Protein AF-A0A9D5VK67-F1 (afdb_monomer_lite)

Foldseek 3Di:
DVVVVVVVVVVVVVVVPDDPPPCPDPPPCPPPDPPDPVQQQDQLLPPDPDFLVSLVLLLVLLCLAPLSVVLLVLQQVCCCPQVVDGSSVQEEEDQAWAKDKDKDWDFPDPPDDDDDPDDRPTDIHIDIHTYFHRRGGSNRRSLSVQLRSQLSRFQDDDDLLDPCLALLSQLCSQQQNRSHNLRSVQSSLSSCVSRPCVPDPDDPLSVVADPPDDPRSVVSSLLLQEFAPCLVVLQVLVVVSVDHVVSPVSHDNHDRPDADPVPRGRSSVVSSVVSLVVLQVVQVVVVVVCVVVVNPDDDPVVSNVVSVPSVVPD

Secondary structure (DSSP, 8-state):
-HHHHHHHHHHHHTTSSS------------------GGGTTSBGGGSSSSHHHHHHHHHHHHHTSHHHHHHHHHHHHHHHHHHSS-HHHHEEEESS-EEEEEEEEE-----S-----S----EEEEEEEEEEETTSBHHHHHHHHHHHHHHHHHPPPP-TTSTT--HHHHHHHHHTSTTSHHHHHHHHHHHHHHHTTTTS---TTTTT--SSSSHHHHHHHHHHTB-GGGHHHHHHHHHHTT--GGGSTT-BSSPPS-B-TTTSSBHHHHHHHHHHHHHHHHHHHHHHHHHHTTT-S---HHHHHHHHHHHTT-

Structure (mmCIF, N/CA/C/O backbone):
data_AF-A0A9D5VK67-F1
#
_entry.id   AF-A0A9D5VK67-F1
#
loop_
_atom_site.group_PDB
_atom_site.id
_atom_site.type_symbol
_atom_site.label_atom_id
_atom_site.label_alt_id
_atom_site.label_comp_id
_atom_site.label_asym_id
_atom_site.label_entity_id
_atom_site.label_seq_id
_atom_site.pdbx_PDB_ins_code
_atom_site.Cartn_x
_atom_site.Cartn_y
_atom_site.Cartn_z
_atom_site.occupancy
_atom_site.B_iso_or_equiv
_atom_site.auth_seq_id
_atom_site.auth_comp_id
_atom_site.auth_asym_id
_atom_site.auth_atom_id
_atom_site.pdbx_PDB_model_num
ATOM 1 N N . MET A 1 1 ? 18.835 39.750 60.062 1.00 55.16 1 MET A N 1
ATOM 2 C CA . MET A 1 1 ? 19.176 39.864 58.621 1.00 55.16 1 MET A CA 1
ATOM 3 C C . MET A 1 1 ? 19.362 38.525 57.903 1.00 55.16 1 MET A C 1
ATOM 5 O O . MET A 1 1 ? 18.951 38.437 56.757 1.00 55.16 1 MET A O 1
ATOM 9 N N . LYS A 1 2 ? 19.920 37.475 58.529 1.00 50.56 2 LYS A N 1
ATOM 10 C CA . LYS A 1 2 ? 20.171 36.181 57.852 1.00 50.56 2 LYS A CA 1
ATOM 11 C C . LYS A 1 2 ? 18.920 35.337 57.537 1.00 50.56 2 LYS A C 1
ATOM 13 O O . LYS A 1 2 ? 18.961 34.531 56.620 1.00 50.56 2 LYS A O 1
ATOM 18 N N . THR A 1 3 ? 17.804 35.544 58.233 1.00 52.78 3 THR A N 1
ATOM 19 C CA . THR A 1 3 ? 16.552 34.788 58.025 1.00 52.78 3 THR A CA 1
ATOM 20 C C . THR A 1 3 ? 15.708 35.288 56.849 1.00 52.78 3 THR A C 1
ATOM 22 O O . THR A 1 3 ? 15.089 34.483 56.164 1.00 52.78 3 THR A O 1
ATOM 25 N N . TYR A 1 4 ? 15.740 36.588 56.540 1.00 52.78 4 TYR A N 1
ATOM 26 C CA . TYR A 1 4 ? 14.988 37.153 55.409 1.00 52.78 4 TYR A CA 1
ATOM 27 C C . TYR A 1 4 ? 15.608 36.815 54.044 1.00 52.78 4 TYR A C 1
ATOM 29 O O . TYR A 1 4 ? 14.887 36.673 53.061 1.00 52.78 4 TYR A O 1
ATOM 37 N N . LEU A 1 5 ? 16.929 36.611 53.988 1.00 54.97 5 LEU A N 1
ATOM 38 C CA . LEU A 1 5 ? 17.626 36.247 52.751 1.00 54.97 5 LEU A CA 1
ATOM 39 C C . LEU A 1 5 ? 17.331 34.798 52.318 1.00 54.97 5 LEU A C 1
ATOM 41 O O . LEU A 1 5 ? 17.277 34.510 51.128 1.00 54.97 5 LEU A O 1
ATOM 45 N N . LEU A 1 6 ? 17.091 33.898 53.279 1.00 55.22 6 LEU A N 1
ATOM 46 C CA . LEU A 1 6 ? 16.772 32.495 53.001 1.00 55.22 6 LEU A CA 1
ATOM 47 C C . LEU A 1 6 ? 15.341 32.333 52.460 1.00 55.22 6 LEU A C 1
ATOM 49 O O . LEU A 1 6 ? 15.110 31.532 51.562 1.00 55.22 6 LEU A O 1
ATOM 53 N N . ILE A 1 7 ? 14.393 33.138 52.952 1.00 59.38 7 ILE A N 1
ATOM 54 C CA . ILE A 1 7 ? 12.993 33.107 52.498 1.00 59.38 7 ILE A CA 1
ATOM 55 C C . ILE A 1 7 ? 12.866 33.657 51.065 1.00 59.38 7 ILE A C 1
ATOM 57 O O . ILE A 1 7 ? 12.134 33.084 50.264 1.00 59.38 7 ILE A O 1
ATOM 61 N N . LEU A 1 8 ? 13.635 34.693 50.703 1.00 54.59 8 LEU A N 1
ATOM 62 C CA . LEU A 1 8 ? 13.674 35.241 49.336 1.00 54.59 8 LEU A CA 1
ATOM 63 C C . LEU A 1 8 ? 14.348 34.308 48.313 1.00 54.59 8 LEU A C 1
ATOM 65 O O . LEU A 1 8 ? 13.978 34.303 47.140 1.00 54.59 8 LEU A O 1
ATOM 69 N N . LEU A 1 9 ? 15.312 33.488 48.742 1.00 54.72 9 LEU A N 1
ATOM 70 C CA . LEU A 1 9 ? 15.946 32.482 47.881 1.00 54.72 9 LEU A CA 1
ATOM 71 C C . LEU A 1 9 ? 15.033 31.274 47.623 1.00 54.72 9 LEU A C 1
ATOM 73 O O . LEU A 1 9 ? 15.032 30.740 46.516 1.00 54.72 9 LEU A O 1
ATOM 77 N N . ILE A 1 10 ? 14.210 30.883 48.601 1.00 56.28 10 ILE A N 1
ATOM 78 C CA . ILE A 1 10 ? 13.261 29.770 48.449 1.00 56.28 10 ILE A CA 1
ATOM 79 C C . ILE A 1 10 ? 12.070 30.171 47.563 1.00 56.28 10 ILE A C 1
ATOM 81 O O . ILE A 1 10 ? 11.625 29.360 46.754 1.00 56.28 10 ILE A O 1
ATOM 85 N N . THR A 1 11 ? 11.590 31.419 47.625 1.00 51.84 11 THR A N 1
ATOM 86 C CA . THR A 1 11 ? 10.501 31.881 46.742 1.00 51.84 11 THR A CA 1
ATOM 87 C C . THR A 1 11 ? 10.949 32.108 45.296 1.00 51.84 11 THR A C 1
ATOM 89 O O . THR A 1 11 ? 10.163 31.875 44.381 1.00 51.84 11 THR A O 1
ATOM 92 N N . SER A 1 12 ? 12.212 32.485 45.063 1.00 50.53 12 SER A N 1
ATOM 93 C CA . SER A 1 12 ? 12.765 32.640 43.707 1.00 50.53 12 SER A CA 1
ATOM 94 C C . SER A 1 12 ? 13.042 31.291 43.021 1.00 50.53 12 SER A C 1
ATOM 96 O O . SER A 1 12 ? 12.811 31.141 41.822 1.00 50.53 12 SER A O 1
ATOM 98 N N . LEU A 1 13 ? 13.446 30.263 43.780 1.00 45.28 13 LEU A N 1
ATOM 99 C CA . LEU A 1 13 ? 13.690 28.922 43.231 1.00 45.28 13 LEU A CA 1
ATOM 100 C C . LEU A 1 13 ? 12.389 28.150 42.931 1.00 45.28 13 LEU A C 1
ATOM 102 O O . LEU A 1 13 ? 12.369 27.309 42.035 1.00 45.28 13 LEU A O 1
ATOM 106 N N . LEU A 1 14 ? 11.285 28.467 43.620 1.00 42.44 14 LEU A N 1
ATOM 107 C CA . LEU A 1 14 ? 9.980 27.827 43.396 1.00 42.44 14 LEU A CA 1
ATOM 108 C C . LEU A 1 14 ? 9.240 28.341 42.143 1.00 42.44 14 LEU A C 1
ATOM 110 O O . LEU A 1 14 ? 8.320 27.680 41.671 1.00 42.44 14 LEU A O 1
ATOM 114 N N . MET A 1 15 ? 9.652 29.481 41.575 1.00 48.50 15 MET A N 1
ATOM 115 C CA . MET A 1 15 ? 9.098 30.030 40.323 1.00 48.50 15 MET A CA 1
ATOM 116 C C . MET A 1 15 ? 9.825 29.544 39.057 1.00 48.50 15 MET A C 1
ATOM 118 O O . MET A 1 15 ? 9.386 29.837 37.949 1.00 48.50 15 MET A O 1
ATOM 122 N N . LEU A 1 16 ? 10.922 28.792 39.199 1.00 47.72 16 LEU A N 1
ATOM 123 C CA . LEU A 1 16 ? 11.693 28.238 38.075 1.00 47.72 16 LEU A CA 1
ATOM 124 C C . LEU A 1 16 ? 11.440 26.743 37.832 1.00 47.72 16 LEU A C 1
ATOM 126 O O . LEU A 1 16 ? 11.990 26.172 36.893 1.00 47.72 16 LEU A O 1
ATOM 130 N N . VAL A 1 17 ? 10.603 26.101 38.654 1.00 50.34 17 VAL A N 1
ATOM 131 C CA . VAL A 1 17 ? 10.327 24.659 38.574 1.00 50.34 17 VAL A CA 1
ATOM 132 C C . VAL A 1 17 ? 8.828 24.399 38.702 1.00 50.34 17 VAL A C 1
ATOM 134 O O . VAL A 1 17 ? 8.380 23.777 39.653 1.00 50.34 17 VAL A O 1
ATOM 137 N N . LEU A 1 18 ? 8.044 24.890 37.743 1.00 44.44 18 LEU A N 1
ATOM 138 C CA . LEU A 1 18 ? 6.687 24.427 37.416 1.00 44.44 18 LEU A CA 1
ATOM 139 C C . LEU A 1 18 ? 6.429 24.783 35.937 1.00 44.44 18 LEU A C 1
ATOM 141 O O . LEU A 1 18 ? 6.990 25.744 35.420 1.00 44.44 18 LEU A O 1
ATOM 145 N N . PRO A 1 19 ? 5.710 23.931 35.202 1.00 44.12 19 PRO A N 1
ATOM 146 C CA . PRO A 1 19 ? 6.297 23.101 34.165 1.00 44.12 19 PRO A CA 1
ATOM 147 C C . PRO A 1 19 ? 6.170 23.752 32.791 1.00 44.12 19 PRO A C 1
ATOM 149 O O . PRO A 1 19 ? 5.292 24.580 32.552 1.00 44.12 19 PRO A O 1
ATOM 152 N N . ALA A 1 20 ? 6.948 23.235 31.839 1.00 44.00 20 ALA A N 1
ATOM 153 C CA . ALA A 1 20 ? 6.479 23.078 30.472 1.00 44.00 20 ALA A CA 1
ATOM 154 C C . ALA A 1 20 ? 5.180 22.252 30.503 1.00 44.00 20 ALA A C 1
ATOM 156 O O . ALA A 1 20 ? 5.173 21.040 30.292 1.00 44.00 20 ALA A O 1
ATOM 157 N N . LEU A 1 21 ? 4.069 22.915 30.824 1.00 45.16 21 LEU A N 1
ATOM 158 C CA . LEU A 1 21 ? 2.734 22.492 30.460 1.00 45.16 21 LEU A CA 1
ATOM 159 C C . LEU A 1 21 ? 2.712 22.594 28.942 1.00 45.16 21 LEU A C 1
ATOM 161 O O . LEU A 1 21 ? 2.334 23.607 28.346 1.00 45.16 21 LEU A O 1
ATOM 165 N N . GLY A 1 22 ? 3.212 21.521 28.323 1.00 40.94 22 GLY A N 1
ATOM 166 C CA . GLY A 1 22 ? 2.878 21.192 26.959 1.00 40.94 22 GLY A CA 1
ATOM 167 C C . GLY A 1 22 ? 1.392 21.448 26.821 1.00 40.94 22 GLY A C 1
ATOM 168 O O . GLY A 1 22 ? 0.594 21.001 27.647 1.00 40.94 22 GLY A O 1
ATOM 169 N N . HIS A 1 23 ? 1.044 22.252 25.827 1.00 41.59 23 HIS A N 1
ATOM 170 C CA . HIS A 1 23 ? -0.328 22.432 25.408 1.00 41.59 23 HIS A CA 1
ATOM 171 C C . HIS A 1 23 ? -0.781 21.089 24.825 1.00 41.59 23 HIS A C 1
ATOM 173 O O . HIS A 1 23 ? -0.877 20.911 23.616 1.00 41.59 23 HIS A O 1
ATOM 179 N N . ALA A 1 24 ? -0.999 20.104 25.697 1.00 38.62 24 ALA A N 1
ATOM 180 C CA . ALA A 1 24 ? -1.919 19.028 25.441 1.00 38.62 24 ALA A CA 1
ATOM 181 C C . ALA A 1 24 ? -3.264 19.735 25.356 1.00 38.62 24 ALA A C 1
ATOM 183 O O . ALA A 1 24 ? -3.870 20.084 26.370 1.00 38.62 24 ALA A O 1
ATOM 184 N N . TRP A 1 25 ? -3.656 20.069 24.127 1.00 38.03 25 TRP A N 1
ATOM 185 C CA . TRP A 1 25 ? -5.006 20.510 23.856 1.00 38.03 25 TRP A CA 1
ATOM 186 C C . TRP A 1 25 ? -5.963 19.555 24.568 1.00 38.03 25 TRP A C 1
ATOM 188 O O . TRP A 1 25 ? -5.770 18.335 24.484 1.00 38.03 25 TRP A O 1
ATOM 198 N N . PRO A 1 26 ? -7.000 20.069 25.247 1.00 34.00 26 PRO A N 1
ATOM 199 C CA . PRO A 1 26 ? -8.138 19.231 25.523 1.00 34.00 26 PRO A CA 1
ATOM 200 C C . PRO A 1 26 ? -8.660 18.845 24.142 1.00 34.00 26 PRO A C 1
ATOM 202 O O . PRO A 1 26 ? -9.247 19.662 23.434 1.00 34.00 26 PRO A O 1
ATOM 205 N N . ILE A 1 27 ? -8.389 17.608 23.717 1.00 46.16 27 ILE A N 1
ATOM 206 C CA . ILE A 1 27 ? -9.222 16.971 22.710 1.00 46.16 27 ILE A CA 1
ATOM 207 C C . ILE A 1 27 ? -10.609 17.110 23.313 1.00 46.16 27 ILE A C 1
ATOM 209 O O . ILE A 1 27 ? -10.892 16.508 24.351 1.00 46.16 27 ILE A O 1
ATOM 213 N N . ALA A 1 28 ? -11.420 17.997 22.738 1.00 35.12 28 ALA A N 1
ATOM 214 C CA . ALA A 1 28 ? -12.833 18.051 23.019 1.00 35.12 28 ALA A CA 1
ATOM 215 C C . ALA A 1 28 ? -13.346 16.658 22.664 1.00 35.12 28 ALA A C 1
ATOM 217 O O . ALA A 1 28 ? -13.583 16.328 21.503 1.00 35.12 28 ALA A O 1
ATOM 218 N N . SER A 1 29 ? -13.380 15.811 23.688 1.00 39.72 29 SER A N 1
ATOM 219 C CA . SER A 1 29 ? -13.925 14.475 23.674 1.00 39.72 29 SER A CA 1
ATOM 220 C C . SER A 1 29 ? -15.428 14.676 23.590 1.00 39.72 29 SER A C 1
ATOM 222 O O . SER A 1 29 ? -16.157 14.524 24.567 1.00 39.72 29 SER A O 1
ATOM 224 N N . ALA A 1 30 ? -15.903 15.085 22.408 1.00 38.69 30 ALA A N 1
ATOM 225 C CA . ALA A 1 30 ? -17.187 14.612 21.946 1.00 38.69 30 ALA A CA 1
ATOM 226 C C . ALA A 1 30 ? -17.053 13.101 22.069 1.00 38.69 30 ALA A C 1
ATOM 228 O O . ALA A 1 30 ? -16.286 12.482 21.333 1.00 38.69 30 ALA A O 1
ATOM 229 N N . THR A 1 31 ? -17.632 12.575 23.145 1.00 41.94 31 THR A N 1
ATOM 230 C CA . THR A 1 31 ? -17.542 11.178 23.522 1.00 41.94 31 THR A CA 1
ATOM 231 C C . THR A 1 31 ? -18.080 10.411 22.331 1.00 41.94 31 THR A C 1
ATOM 233 O O . THR A 1 31 ? -19.292 10.340 22.137 1.00 41.94 31 THR A O 1
ATOM 236 N N . ILE A 1 32 ? -17.178 9.916 21.480 1.00 48.34 32 ILE A N 1
ATOM 237 C CA . ILE A 1 32 ? -17.509 8.895 20.505 1.00 48.34 32 ILE A CA 1
ATOM 238 C C . ILE A 1 32 ? -17.974 7.758 21.395 1.00 48.34 32 ILE A C 1
ATOM 240 O O . ILE A 1 32 ? -17.181 7.172 22.136 1.00 48.34 32 ILE A O 1
ATOM 244 N N . GLN A 1 33 ? -19.300 7.604 21.459 1.00 47.56 33 GLN A N 1
ATOM 245 C CA . GLN A 1 33 ? -19.969 6.591 22.256 1.00 47.56 33 GLN A CA 1
ATOM 246 C C . GLN A 1 33 ? -19.200 5.292 22.076 1.00 47.56 33 GLN A C 1
ATOM 248 O O . GLN A 1 33 ? -18.798 4.986 20.953 1.00 47.56 33 GLN A O 1
ATOM 253 N N . HIS A 1 34 ? -18.963 4.569 23.174 1.00 53.56 34 HIS A N 1
ATOM 254 C CA . HIS A 1 34 ? -18.357 3.244 23.135 1.00 53.56 34 HIS A CA 1
ATOM 255 C C . HIS A 1 34 ? -18.960 2.461 21.964 1.00 53.56 34 HIS A C 1
ATOM 257 O O . HIS A 1 34 ? -20.120 2.056 22.023 1.00 53.56 34 HIS A O 1
ATOM 263 N N . LEU A 1 35 ? -18.189 2.309 20.882 1.00 58.34 35 LEU A N 1
ATOM 264 C CA . LEU A 1 35 ? -18.564 1.464 19.761 1.00 58.34 35 LEU A CA 1
ATOM 265 C C . LEU A 1 35 ? -18.660 0.051 20.325 1.00 58.34 35 LEU A C 1
ATOM 267 O O . LEU A 1 35 ? -17.636 -0.587 20.599 1.00 58.34 35 LEU A O 1
ATOM 271 N N . ASP A 1 36 ? -19.888 -0.406 20.554 1.00 61.66 36 ASP A N 1
ATOM 272 C CA . ASP A 1 36 ? -20.144 -1.809 20.819 1.00 61.66 36 ASP A CA 1
ATOM 273 C C . ASP A 1 36 ? -19.771 -2.601 19.559 1.00 61.66 36 ASP A C 1
ATOM 275 O O . ASP A 1 36 ? -19.959 -2.152 18.426 1.00 61.66 36 ASP A O 1
ATOM 279 N N . SER A 1 37 ? -19.248 -3.800 19.780 1.00 62.41 37 SER A N 1
ATOM 280 C CA . SER A 1 37 ? -18.938 -4.820 18.779 1.00 62.41 37 SER A CA 1
ATOM 281 C C . SER A 1 37 ? -20.004 -4.975 17.685 1.00 62.41 37 SER A C 1
ATOM 283 O O . SER A 1 37 ? -19.675 -5.216 16.525 1.00 62.41 37 SER A O 1
ATOM 285 N N . LYS A 1 38 ? -21.279 -4.766 18.034 1.00 61.50 38 LYS A N 1
ATOM 286 C CA . LYS A 1 38 ? -22.434 -4.854 17.130 1.00 61.50 38 LYS A CA 1
ATOM 287 C C . LYS A 1 38 ? -22.444 -3.812 16.008 1.00 61.50 38 LYS A C 1
ATOM 289 O O . LYS A 1 38 ? -23.104 -4.033 14.999 1.00 61.50 38 LYS A O 1
ATOM 294 N N . ASN A 1 39 ? -21.704 -2.713 16.145 1.00 81.50 39 ASN A N 1
ATOM 295 C CA . ASN A 1 39 ? -21.718 -1.619 15.171 1.00 81.50 39 ASN A CA 1
ATOM 296 C C . ASN A 1 39 ? -20.659 -1.771 14.071 1.00 81.50 39 ASN A C 1
ATOM 298 O O . ASN A 1 39 ? -20.701 -1.039 13.087 1.00 81.50 39 ASN A O 1
ATOM 302 N N . PHE A 1 40 ? -19.728 -2.727 14.186 1.00 89.62 40 PHE A N 1
ATOM 303 C CA . PHE A 1 40 ? -18.616 -2.841 13.237 1.00 89.62 40 PHE A CA 1
ATOM 304 C C . PHE A 1 40 ? -19.028 -3.199 11.801 1.00 89.62 40 PHE A C 1
ATOM 306 O O . PHE A 1 40 ? -18.268 -2.919 10.877 1.00 89.62 40 PHE A O 1
ATOM 313 N N . GLY A 1 41 ? -20.226 -3.761 11.608 1.00 90.81 41 GLY A N 1
ATOM 314 C CA . GLY A 1 41 ? -20.789 -4.050 10.286 1.00 90.81 41 GLY A CA 1
ATOM 315 C C . GLY A 1 41 ? -21.400 -2.839 9.569 1.00 90.81 41 GLY A C 1
ATOM 316 O O . GLY A 1 41 ? -21.680 -2.925 8.376 1.00 90.81 41 GLY A O 1
ATOM 317 N N . GLN A 1 42 ? -21.613 -1.711 10.257 1.00 93.81 42 GLN A N 1
ATOM 318 C CA . GLN A 1 42 ? -22.143 -0.494 9.636 1.00 93.81 42 GLN A CA 1
ATOM 319 C C . GLN A 1 42 ? -21.101 0.144 8.709 1.00 93.81 42 GLN A C 1
ATOM 321 O O . GLN A 1 42 ? -19.902 0.059 8.966 1.00 93.81 42 GLN A O 1
ATOM 326 N N . ARG A 1 43 ? -21.556 0.831 7.654 1.00 95.62 43 ARG A N 1
ATOM 327 C CA . ARG A 1 43 ? -20.695 1.637 6.776 1.00 95.62 43 ARG A CA 1
ATOM 328 C C . ARG A 1 43 ? -20.055 2.788 7.542 1.00 95.62 43 ARG A C 1
ATOM 330 O O . ARG A 1 43 ? -20.768 3.613 8.117 1.00 95.62 43 ARG A O 1
ATOM 337 N N . TRP A 1 44 ? -18.726 2.871 7.523 1.00 95.56 44 TRP A N 1
ATOM 338 C CA . TRP A 1 44 ? -17.993 3.848 8.339 1.00 95.56 44 TRP A CA 1
ATOM 339 C C . TRP A 1 44 ? -18.281 5.297 7.932 1.00 95.56 44 TRP A C 1
ATOM 341 O O . TRP A 1 44 ? -18.375 6.172 8.787 1.00 95.56 44 TRP A O 1
ATOM 351 N N . SER A 1 45 ? -18.480 5.539 6.634 1.00 95.75 45 SER A N 1
ATOM 352 C CA . SER A 1 45 ? -18.733 6.868 6.066 1.00 95.75 45 SER A CA 1
ATOM 353 C C . SER A 1 45 ? -20.113 7.437 6.420 1.00 95.75 45 SER A C 1
ATOM 355 O O . SER A 1 45 ? -20.380 8.608 6.158 1.00 95.75 45 SER A O 1
ATOM 357 N N . GLN A 1 46 ? -20.991 6.620 7.010 1.00 94.81 46 GLN A N 1
ATOM 358 C CA . GLN A 1 46 ? -22.381 6.966 7.316 1.00 94.81 46 GLN A CA 1
ATOM 359 C C . GLN A 1 46 ? -22.680 6.966 8.823 1.00 94.81 46 GLN A C 1
ATOM 361 O O . GLN A 1 46 ? -23.841 7.089 9.210 1.00 94.81 46 GLN A O 1
ATOM 366 N N . VAL A 1 47 ? -21.670 6.801 9.686 1.00 92.75 47 VAL A N 1
ATOM 367 C CA . VAL A 1 47 ? -21.874 6.803 11.147 1.00 92.75 47 VAL A CA 1
ATOM 368 C C . VAL A 1 47 ? -22.213 8.209 11.637 1.00 92.75 47 VAL A C 1
ATOM 370 O O . VAL A 1 47 ? -23.178 8.404 12.374 1.00 92.75 47 VAL A O 1
ATOM 373 N N . PHE A 1 48 ? -21.443 9.194 11.188 1.00 93.81 48 PHE A N 1
ATOM 374 C CA . PHE A 1 48 ? -21.671 10.612 11.423 1.00 93.81 48 PHE A CA 1
ATOM 375 C C . PHE A 1 48 ? -21.922 11.333 10.098 1.00 93.81 48 PHE A C 1
ATOM 377 O O . PHE A 1 48 ? -21.460 10.906 9.041 1.00 93.81 48 PHE A O 1
ATOM 384 N N . SER A 1 49 ? -22.604 12.477 10.156 1.00 90.81 49 SER A N 1
ATOM 385 C CA . SER A 1 49 ? -22.800 13.356 8.993 1.00 90.81 49 SER A CA 1
ATOM 386 C C . SER A 1 49 ? -21.524 14.082 8.550 1.00 90.81 49 SER A C 1
ATOM 388 O O . SER A 1 49 ? -21.494 14.654 7.465 1.00 90.81 49 SER A O 1
ATOM 390 N N . ASN A 1 50 ? -20.484 14.080 9.389 1.00 92.69 50 ASN A N 1
ATOM 391 C CA . ASN A 1 50 ? -19.207 14.739 9.145 1.00 92.69 50 ASN A CA 1
ATOM 392 C C . ASN A 1 50 ? -18.111 13.706 8.838 1.00 92.69 50 ASN A C 1
ATOM 394 O O . ASN A 1 50 ? -17.842 12.831 9.664 1.00 92.69 50 ASN A O 1
ATOM 398 N N . GLU A 1 51 ? -17.441 13.856 7.695 1.00 93.50 51 GLU A N 1
ATOM 399 C CA . GLU A 1 51 ? -16.330 12.998 7.272 1.00 93.50 51 GLU A CA 1
ATOM 400 C C . GLU A 1 51 ? -15.183 12.993 8.293 1.00 93.50 51 GLU A C 1
ATOM 402 O O . GLU A 1 51 ? -14.720 11.918 8.670 1.00 93.50 51 GLU A O 1
ATOM 407 N N . ASP A 1 52 ? -14.804 14.148 8.848 1.00 94.06 52 ASP A N 1
ATOM 408 C CA . ASP A 1 52 ? -13.726 14.229 9.845 1.00 94.06 52 ASP A CA 1
ATOM 409 C C . ASP A 1 52 ? -14.043 13.412 11.103 1.00 94.06 52 ASP A C 1
ATOM 411 O O . ASP A 1 52 ? -13.157 12.828 11.732 1.00 94.06 52 ASP A O 1
ATOM 415 N N . ALA A 1 53 ? -15.320 13.364 11.496 1.00 93.94 53 ALA A N 1
ATOM 416 C CA . ALA A 1 53 ? -15.759 12.565 12.635 1.00 93.94 53 ALA A CA 1
ATOM 417 C C . ALA A 1 53 ? -15.686 11.063 12.319 1.00 93.94 53 ALA A C 1
ATOM 419 O O . ALA A 1 53 ? -15.253 10.283 13.168 1.00 93.94 53 ALA A O 1
ATOM 420 N N . ASN A 1 54 ? -16.033 10.669 11.092 1.00 95.31 54 ASN A N 1
ATOM 421 C CA . ASN A 1 54 ? -15.900 9.291 10.614 1.00 95.31 54 ASN A CA 1
ATOM 422 C C . ASN A 1 54 ? -14.424 8.866 10.491 1.00 95.31 54 ASN A C 1
ATOM 424 O O . ASN A 1 54 ? -14.070 7.755 10.876 1.00 95.31 54 ASN A O 1
ATOM 428 N N . ILE A 1 55 ? -13.525 9.748 10.047 1.00 96.19 55 ILE A N 1
ATOM 429 C CA . ILE A 1 55 ? -12.077 9.475 10.021 1.00 96.19 55 ILE A CA 1
ATOM 430 C C . ILE A 1 55 ? -11.543 9.298 11.446 1.00 96.19 55 ILE A C 1
ATOM 432 O O . ILE A 1 55 ? -10.844 8.325 11.740 1.00 96.19 55 ILE A O 1
ATOM 436 N N . LYS A 1 56 ? -11.920 10.192 12.370 1.00 95.56 56 LYS A N 1
ATOM 437 C CA . LYS A 1 56 ? -11.546 10.077 13.789 1.00 95.56 56 LYS A CA 1
ATOM 438 C C . LYS A 1 56 ? -12.050 8.778 14.407 1.00 95.56 56 LYS A C 1
ATOM 440 O O . LYS A 1 56 ? -11.324 8.180 15.197 1.00 95.56 56 LYS A O 1
ATOM 445 N N . LEU A 1 57 ? -13.239 8.314 14.023 1.00 94.88 57 LEU A N 1
ATOM 446 C CA . LEU A 1 57 ? -13.770 7.016 14.433 1.00 94.88 57 LEU A CA 1
ATOM 447 C C . LEU A 1 57 ? -12.837 5.864 14.040 1.00 94.88 57 LEU A C 1
ATOM 449 O O . LEU A 1 57 ? -12.510 5.026 14.885 1.00 94.88 57 LEU A O 1
ATOM 453 N N . LEU A 1 58 ? -12.382 5.834 12.782 1.00 96.75 58 LEU A N 1
ATOM 454 C CA . LEU A 1 58 ? -11.455 4.810 12.295 1.00 96.75 58 LEU A CA 1
ATOM 455 C C . LEU A 1 58 ? -10.114 4.878 13.030 1.00 96.75 58 LEU A C 1
ATOM 457 O O . LEU A 1 58 ? -9.633 3.864 13.533 1.00 96.75 58 LEU A O 1
ATOM 461 N N . MET A 1 59 ? -9.536 6.075 13.168 1.00 97.38 59 MET A N 1
ATOM 462 C CA . MET A 1 59 ? -8.262 6.269 13.870 1.00 97.38 59 MET A CA 1
ATOM 463 C C . MET A 1 59 ? -8.349 5.861 15.345 1.00 97.38 59 MET A C 1
ATOM 465 O O . MET A 1 59 ? -7.454 5.193 15.863 1.00 97.38 59 MET A O 1
ATOM 469 N N . GLN A 1 60 ? -9.437 6.213 16.033 1.00 95.69 60 GLN A N 1
ATOM 470 C CA . GLN A 1 60 ? -9.658 5.799 17.417 1.00 95.69 60 GLN A CA 1
ATOM 471 C C . GLN A 1 60 ? -9.843 4.287 17.530 1.00 95.69 60 GLN A C 1
ATOM 473 O O . GLN A 1 60 ? -9.255 3.670 18.418 1.00 95.69 60 GLN A O 1
ATOM 478 N N . THR A 1 61 ? -10.595 3.672 16.616 1.00 95.44 61 THR A N 1
ATOM 479 C CA . THR A 1 61 ? -10.755 2.214 16.582 1.00 95.44 61 THR A CA 1
ATOM 480 C C . THR A 1 61 ? -9.405 1.527 16.386 1.00 95.44 61 THR A C 1
ATOM 482 O O . THR A 1 61 ? -9.048 0.652 17.174 1.00 95.44 61 THR A O 1
ATOM 485 N N . LEU A 1 62 ? -8.609 1.989 15.419 1.00 97.00 62 LEU A N 1
ATOM 486 C CA . LEU A 1 62 ? -7.265 1.483 15.149 1.00 97.00 62 LEU A CA 1
ATOM 487 C C . LEU A 1 62 ? -6.323 1.655 16.356 1.00 97.00 62 LEU A C 1
ATOM 489 O O . LEU A 1 62 ? -5.539 0.759 16.665 1.00 97.00 62 LEU A O 1
ATOM 493 N N . SER A 1 63 ? -6.430 2.762 17.097 1.00 97.06 63 SER A N 1
ATOM 494 C CA . SER A 1 63 ? -5.626 3.019 18.305 1.00 97.06 63 SER A CA 1
ATOM 495 C C . SER A 1 63 ? -5.909 2.070 19.478 1.00 97.06 63 SER A C 1
ATOM 497 O O . SER A 1 63 ? -5.144 2.017 20.434 1.00 97.06 63 SER A O 1
ATOM 499 N N . ARG A 1 64 ? -6.971 1.259 19.423 1.00 95.75 64 ARG A N 1
ATOM 500 C CA . ARG A 1 64 ? -7.200 0.204 20.427 1.00 95.75 64 ARG A CA 1
ATOM 501 C C . ARG A 1 64 ? -6.237 -0.976 20.260 1.00 95.75 64 ARG A C 1
ATOM 503 O O . ARG A 1 64 ? -6.088 -1.772 21.182 1.00 95.75 64 ARG A O 1
ATOM 510 N N . SER A 1 65 ? -5.584 -1.080 19.102 1.00 96.75 65 SER A N 1
ATOM 511 C CA . SER A 1 65 ? -4.533 -2.052 18.809 1.00 96.75 65 SER A CA 1
ATOM 512 C C . SER A 1 65 ? -3.172 -1.465 19.188 1.00 96.75 65 SER A C 1
ATOM 514 O O . SER A 1 65 ? -2.892 -0.285 18.956 1.00 96.75 65 SER A O 1
ATOM 516 N N . LYS A 1 66 ? -2.284 -2.294 19.745 1.00 97.50 66 LYS A N 1
ATOM 517 C CA . LYS A 1 66 ? -0.891 -1.915 20.020 1.00 97.50 66 LYS A CA 1
ATOM 518 C C . LYS A 1 66 ? -0.152 -1.625 18.713 1.00 97.50 66 LYS A C 1
ATOM 520 O O . LYS A 1 66 ? 0.583 -0.635 18.618 1.00 97.50 66 LYS A O 1
ATOM 525 N N . THR A 1 67 ? -0.363 -2.478 17.713 1.00 97.50 67 THR A N 1
ATOM 526 C CA . THR A 1 67 ? 0.182 -2.301 16.365 1.00 97.50 67 THR A CA 1
ATOM 527 C C . THR A 1 67 ? -0.382 -1.028 15.722 1.00 97.50 67 THR A C 1
ATOM 529 O O . THR A 1 67 ? 0.394 -0.165 15.309 1.00 97.50 67 THR A O 1
ATOM 532 N N . GLY A 1 68 ? -1.704 -0.839 15.750 1.00 98.12 68 GLY A N 1
ATOM 533 C CA . GLY A 1 68 ? -2.384 0.344 15.218 1.00 98.12 68 GLY A CA 1
ATOM 534 C C . GLY A 1 68 ? -1.952 1.656 15.879 1.00 98.12 68 GLY A C 1
ATOM 535 O O . GLY A 1 68 ? -1.649 2.625 15.187 1.00 98.12 68 GLY A O 1
ATOM 536 N N . THR A 1 69 ? -1.802 1.684 17.207 1.00 98.38 69 THR A N 1
ATOM 537 C CA . THR A 1 69 ? -1.272 2.850 17.945 1.00 98.38 69 THR A CA 1
ATOM 538 C C . THR A 1 69 ? 0.127 3.234 17.476 1.00 98.38 69 THR A C 1
ATOM 540 O O . THR A 1 69 ? 0.432 4.410 17.264 1.00 98.38 69 THR A O 1
ATOM 543 N N . THR A 1 70 ? 0.998 2.236 17.316 1.00 98.38 70 THR A N 1
ATOM 544 C CA . THR A 1 70 ? 2.373 2.457 16.856 1.00 98.38 70 THR A CA 1
ATOM 545 C C . THR A 1 70 ? 2.375 3.013 15.436 1.00 98.38 70 THR A C 1
ATOM 547 O O . THR A 1 70 ? 3.091 3.975 15.153 1.00 98.38 70 THR A O 1
ATOM 550 N N . LEU A 1 71 ? 1.536 2.449 14.567 1.00 98.12 71 LEU A N 1
ATOM 551 C CA . LEU A 1 71 ? 1.408 2.867 13.179 1.00 98.12 71 LEU A CA 1
ATOM 552 C C . LEU A 1 71 ? 0.898 4.309 13.057 1.00 98.12 71 LEU A C 1
ATOM 554 O O . LEU A 1 71 ? 1.529 5.112 12.374 1.00 98.12 71 LEU A O 1
ATOM 558 N N . LEU A 1 72 ? -0.160 4.671 13.790 1.00 98.38 72 LEU A N 1
ATOM 559 C CA . LEU A 1 72 ? -0.686 6.039 13.842 1.00 98.38 72 LEU A CA 1
ATOM 560 C C . LEU A 1 72 ? 0.381 7.037 14.301 1.00 98.38 72 LEU A C 1
ATOM 562 O O . LEU A 1 72 ? 0.558 8.078 13.678 1.00 98.38 72 LEU A O 1
ATOM 566 N N . LYS A 1 73 ? 1.165 6.701 15.334 1.00 98.06 73 LYS A N 1
ATOM 567 C CA . LYS A 1 73 ? 2.262 7.561 15.806 1.00 98.06 73 LYS A CA 1
ATOM 568 C C . LYS A 1 73 ? 3.323 7.793 14.724 1.00 98.06 73 LYS A C 1
ATOM 570 O O . LYS A 1 73 ? 3.808 8.915 14.568 1.00 98.06 73 LYS A O 1
ATOM 575 N N . LEU A 1 74 ? 3.707 6.743 13.998 1.00 97.75 74 LEU A N 1
ATOM 576 C CA . LEU A 1 74 ? 4.676 6.848 12.905 1.00 97.75 74 LEU A CA 1
ATOM 577 C C . LEU A 1 74 ? 4.113 7.656 11.730 1.00 97.75 74 LEU A C 1
ATOM 579 O O . LEU A 1 74 ? 4.813 8.519 11.201 1.00 97.75 74 LEU A O 1
ATOM 583 N N . ALA A 1 75 ? 2.846 7.439 11.379 1.00 97.06 75 ALA A N 1
ATOM 584 C CA . ALA A 1 75 ? 2.155 8.173 10.327 1.00 97.06 75 ALA A CA 1
ATOM 585 C C . ALA A 1 75 ? 2.020 9.662 10.662 1.00 97.06 75 ALA A C 1
ATOM 587 O O . ALA A 1 75 ? 2.414 10.499 9.854 1.00 97.06 75 ALA A O 1
ATOM 588 N N . SER A 1 76 ? 1.590 10.017 11.876 1.00 96.75 76 SER A N 1
ATOM 589 C CA . SER A 1 76 ? 1.528 11.415 12.317 1.00 96.75 76 SER A CA 1
ATOM 590 C C . SER A 1 76 ? 2.902 12.083 12.291 1.00 96.75 76 SER A C 1
ATOM 592 O O . SER A 1 76 ? 3.023 13.234 11.874 1.00 96.75 76 SER A O 1
ATOM 594 N N . LYS A 1 77 ? 3.965 11.359 12.677 1.00 96.00 77 LYS A N 1
ATOM 595 C CA . LYS A 1 77 ? 5.337 11.869 12.565 1.00 96.00 77 LYS A CA 1
ATOM 596 C C . LYS A 1 77 ? 5.720 12.119 11.103 1.00 96.00 77 LYS A C 1
ATOM 598 O O . LYS A 1 77 ? 6.312 13.160 10.816 1.00 96.00 77 LYS A O 1
ATOM 603 N N . LYS A 1 78 ? 5.404 11.199 10.185 1.00 93.38 78 LYS A N 1
ATOM 604 C CA . LYS A 1 78 ? 5.707 11.361 8.754 1.00 93.38 78 LYS A CA 1
ATOM 605 C C . LYS A 1 78 ? 4.930 12.528 8.141 1.00 93.38 78 LYS A C 1
ATOM 607 O O . LYS A 1 78 ? 5.560 13.359 7.499 1.00 93.38 78 LYS A O 1
ATOM 612 N N . ALA A 1 79 ? 3.629 12.644 8.416 1.00 92.56 79 ALA A N 1
ATOM 613 C CA . ALA A 1 79 ? 2.788 13.758 7.971 1.00 92.56 79 ALA A CA 1
ATOM 614 C C . ALA A 1 79 ? 3.371 15.113 8.411 1.00 92.56 79 ALA A C 1
ATOM 616 O O . ALA A 1 79 ? 3.721 15.951 7.584 1.00 92.56 79 ALA A O 1
ATOM 617 N N . ASN A 1 80 ? 3.643 15.279 9.707 1.00 91.06 80 ASN A N 1
ATOM 618 C CA . ASN A 1 80 ? 4.215 16.523 10.225 1.00 91.06 80 ASN A CA 1
ATOM 619 C C . ASN A 1 80 ? 5.571 16.860 9.568 1.00 91.06 80 ASN A C 1
ATOM 621 O O . ASN A 1 80 ? 5.787 17.976 9.106 1.00 91.06 80 ASN A O 1
ATOM 625 N N . THR A 1 81 ? 6.469 15.877 9.460 1.00 87.19 81 THR A N 1
ATOM 626 C CA . THR A 1 81 ? 7.837 16.115 8.967 1.00 87.19 81 THR A CA 1
ATOM 627 C C . THR A 1 81 ? 7.944 16.296 7.451 1.00 87.19 81 THR A C 1
ATOM 629 O O . THR A 1 81 ? 8.826 17.028 7.010 1.00 87.19 81 THR A O 1
ATOM 632 N N . HIS A 1 82 ? 7.092 15.639 6.656 1.00 80.06 82 HIS A N 1
ATOM 633 C CA . HIS A 1 82 ? 7.216 15.613 5.191 1.00 80.06 82 HIS A CA 1
ATOM 634 C C . HIS A 1 82 ? 6.172 16.476 4.476 1.00 80.06 82 HIS A C 1
ATOM 636 O O . HIS A 1 82 ? 6.475 17.017 3.416 1.00 80.06 82 HIS A O 1
ATOM 642 N N . THR A 1 83 ? 4.965 16.629 5.031 1.00 76.75 83 THR A N 1
ATOM 643 C CA . THR A 1 83 ? 3.885 17.413 4.405 1.00 76.75 83 THR A CA 1
ATOM 644 C C . THR A 1 83 ? 3.554 18.695 5.164 1.00 76.75 83 THR A C 1
ATOM 646 O O . THR A 1 83 ? 2.892 19.562 4.597 1.00 76.75 83 THR A O 1
ATOM 649 N N . ASN A 1 84 ? 4.051 18.852 6.401 1.00 84.50 84 ASN A N 1
ATOM 650 C CA . ASN A 1 84 ? 3.675 19.940 7.310 1.00 84.50 84 ASN A CA 1
ATOM 651 C C . ASN A 1 84 ? 2.146 20.018 7.505 1.00 84.50 84 ASN A C 1
ATOM 653 O O . ASN A 1 84 ? 1.578 21.105 7.612 1.00 84.50 84 ASN A O 1
ATOM 657 N N . ASP A 1 85 ? 1.493 18.852 7.515 1.00 85.62 85 ASP A N 1
ATOM 658 C CA . ASP A 1 85 ? 0.046 18.693 7.667 1.00 85.62 85 ASP A CA 1
ATOM 659 C C . ASP A 1 85 ? -0.285 17.716 8.808 1.00 85.62 85 ASP A C 1
ATOM 661 O O . ASP A 1 85 ? 0.576 16.974 9.301 1.00 85.62 85 ASP A O 1
ATOM 665 N N . LEU A 1 86 ? -1.544 17.723 9.238 1.00 91.06 86 LEU A N 1
ATOM 666 C CA . LEU A 1 86 ? -2.092 16.739 10.164 1.00 91.06 86 LEU A CA 1
ATOM 667 C C . LEU A 1 86 ? -2.445 15.454 9.411 1.00 91.06 86 LEU A C 1
ATOM 669 O O . LEU A 1 86 ? -2.894 15.491 8.267 1.00 91.06 86 LEU A O 1
ATOM 673 N N . LEU A 1 87 ? -2.270 14.304 10.068 1.00 93.69 87 LEU A N 1
ATOM 674 C CA . LEU A 1 87 ? -2.551 13.006 9.451 1.00 93.69 87 LEU A CA 1
ATOM 675 C C . LEU A 1 87 ? -4.018 12.892 9.019 1.00 93.69 87 LEU A C 1
ATOM 677 O O . LEU A 1 87 ? -4.286 12.389 7.933 1.00 93.69 87 LEU A O 1
ATOM 681 N N . GLU A 1 88 ? -4.956 13.382 9.835 1.00 92.81 88 GLU A N 1
ATOM 682 C CA . GLU A 1 88 ? -6.384 13.344 9.507 1.00 92.81 88 GLU A CA 1
ATOM 683 C C . GLU A 1 88 ? -6.728 14.049 8.187 1.00 92.81 88 GLU A C 1
ATOM 685 O O . GLU A 1 88 ? -7.599 13.576 7.469 1.00 92.81 88 GLU A O 1
ATOM 690 N N . HIS A 1 89 ? -6.015 15.116 7.813 1.00 91.69 89 HIS A N 1
ATOM 691 C CA . HIS A 1 89 ? -6.275 15.850 6.568 1.00 91.69 89 HIS A CA 1
ATOM 692 C C . HIS A 1 89 ? -5.795 15.105 5.315 1.00 91.69 89 HIS A C 1
ATOM 694 O O . HIS A 1 89 ? -6.193 15.422 4.189 1.00 91.69 89 HIS A O 1
ATOM 700 N N . MET A 1 90 ? -4.923 14.114 5.505 1.00 92.62 90 MET A N 1
ATOM 701 C CA . MET A 1 90 ? -4.396 13.281 4.430 1.00 92.62 90 MET A CA 1
ATOM 702 C C . MET A 1 90 ? -5.302 12.086 4.127 1.00 92.62 90 MET A C 1
ATOM 704 O O . MET A 1 90 ? -5.154 11.494 3.059 1.00 92.62 90 MET A O 1
ATOM 708 N N . ILE A 1 91 ? -6.212 11.741 5.044 1.00 95.69 91 ILE A N 1
ATOM 709 C CA . ILE A 1 91 ? -7.145 10.618 4.929 1.00 95.69 91 ILE A CA 1
ATOM 710 C C . ILE A 1 91 ? -8.474 11.137 4.382 1.00 95.69 91 ILE A C 1
ATOM 712 O O . ILE A 1 91 ? -8.989 12.143 4.857 1.00 95.69 91 ILE A O 1
ATOM 716 N N . LYS A 1 92 ? -9.033 10.466 3.373 1.00 95.50 92 LYS A N 1
ATOM 717 C CA . LYS A 1 92 ? -10.307 10.843 2.741 1.00 95.50 92 LYS A CA 1
ATOM 718 C C . LYS A 1 92 ? -11.128 9.618 2.375 1.00 95.50 92 LYS A C 1
ATOM 720 O O . LYS A 1 92 ? -10.580 8.537 2.162 1.00 95.50 92 LYS A O 1
ATOM 725 N N . SER A 1 93 ? -12.438 9.784 2.245 1.00 95.25 93 SER A N 1
ATOM 726 C CA . SER A 1 93 ? -13.287 8.752 1.658 1.00 95.25 93 SER A CA 1
ATOM 727 C C . SER A 1 93 ? -13.103 8.676 0.134 1.00 95.25 93 SER A C 1
ATOM 729 O O . SER A 1 93 ? -12.964 9.684 -0.563 1.00 95.25 93 SER A O 1
ATOM 731 N N . GLY A 1 94 ? -13.073 7.453 -0.392 1.00 93.56 94 GLY A N 1
ATOM 732 C CA . GLY A 1 94 ? -12.833 7.137 -1.799 1.00 93.56 94 GLY A 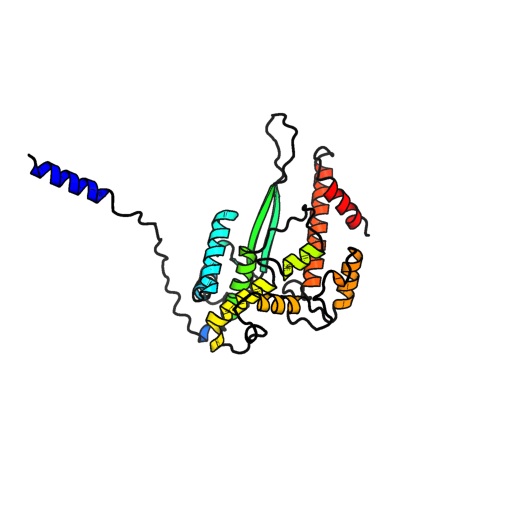CA 1
ATOM 733 C C . GLY A 1 94 ? -13.838 6.129 -2.349 1.00 93.56 94 GLY A C 1
ATOM 734 O O . GLY A 1 94 ? -14.802 5.759 -1.681 1.00 93.56 94 GLY A O 1
ATOM 735 N N . ALA A 1 95 ? -13.658 5.731 -3.608 1.00 92.12 95 ALA A N 1
ATOM 736 C CA . ALA A 1 95 ? -14.350 4.564 -4.174 1.00 92.12 95 ALA A CA 1
ATOM 737 C C . ALA A 1 95 ? -13.622 3.247 -3.848 1.00 92.12 95 ALA A C 1
ATOM 739 O O . ALA A 1 95 ? -14.234 2.190 -3.866 1.00 92.12 95 ALA A O 1
ATOM 740 N N . HIS A 1 96 ? -12.323 3.334 -3.554 1.00 91.31 96 HIS A N 1
ATOM 741 C CA . HIS A 1 96 ? -11.452 2.229 -3.173 1.00 91.31 96 HIS A CA 1
ATOM 742 C C . HIS A 1 96 ? -10.485 2.724 -2.092 1.00 91.31 96 HIS A C 1
ATOM 744 O O . HIS A 1 96 ? -10.255 3.936 -1.986 1.00 91.31 96 HIS A O 1
ATOM 750 N N . SER A 1 97 ? -9.932 1.797 -1.313 1.00 89.75 97 SER A N 1
ATOM 751 C CA . SER A 1 97 ? -8.836 2.072 -0.382 1.00 89.75 97 SER A CA 1
ATOM 752 C C . SER A 1 97 ? -7.506 2.087 -1.143 1.00 89.75 97 SER A C 1
ATOM 754 O O . SER A 1 97 ? -7.265 1.201 -1.963 1.00 89.75 97 SER A O 1
ATOM 756 N N . ALA A 1 98 ? -6.703 3.136 -0.952 1.00 90.31 98 ALA A N 1
ATOM 757 C CA . ALA A 1 98 ? -5.400 3.293 -1.600 1.00 90.31 98 ALA A CA 1
ATOM 758 C C . ALA A 1 98 ? -4.563 4.409 -0.959 1.00 90.31 98 ALA A C 1
ATOM 760 O O . ALA A 1 98 ? -5.094 5.440 -0.532 1.00 90.31 98 ALA A O 1
ATOM 761 N N . SER A 1 99 ? -3.243 4.246 -1.001 1.00 82.62 99 SER A N 1
ATOM 762 C CA . SER A 1 99 ? -2.251 5.239 -0.595 1.00 82.62 99 SER A CA 1
ATOM 763 C C . SER A 1 99 ? -1.376 5.608 -1.772 1.00 82.62 99 SER A C 1
ATOM 765 O O . SER A 1 99 ? -0.513 4.840 -2.204 1.00 82.62 99 SER A O 1
ATOM 767 N N . ASP A 1 100 ? -1.553 6.836 -2.237 1.00 78.81 100 ASP A N 1
ATOM 768 C CA . ASP A 1 100 ? -0.857 7.356 -3.401 1.00 78.81 100 ASP A CA 1
ATOM 769 C C . ASP A 1 100 ? 0.195 8.391 -3.008 1.00 78.81 100 ASP A C 1
ATOM 771 O O . ASP A 1 100 ? -0.003 9.225 -2.121 1.00 78.81 100 ASP A O 1
ATOM 775 N N . ALA A 1 101 ? 1.315 8.367 -3.731 1.00 76.19 101 ALA A N 1
ATOM 776 C CA . ALA A 1 101 ? 2.340 9.400 -3.699 1.00 76.19 101 ALA A CA 1
ATOM 777 C C . ALA A 1 101 ? 2.505 9.978 -5.110 1.00 76.19 101 ALA A C 1
ATOM 779 O O . ALA A 1 101 ? 3.051 9.344 -6.013 1.00 76.19 101 ALA A O 1
ATOM 780 N N . THR A 1 102 ? 2.034 11.205 -5.316 1.00 75.50 102 THR A N 1
ATOM 781 C CA . THR A 1 102 ? 2.202 11.919 -6.583 1.00 75.50 102 THR A CA 1
ATOM 782 C C . THR A 1 102 ? 3.554 12.619 -6.619 1.00 75.50 102 THR A C 1
ATOM 784 O O . THR A 1 102 ? 3.832 13.491 -5.797 1.00 75.50 102 THR A O 1
ATOM 787 N N . ILE A 1 103 ? 4.361 12.287 -7.626 1.00 77.00 103 ILE A N 1
ATOM 788 C CA . ILE A 1 103 ? 5.671 12.893 -7.877 1.00 77.00 103 ILE A CA 1
ATOM 789 C C . ILE A 1 103 ? 5.494 14.274 -8.518 1.00 77.00 103 ILE A C 1
ATOM 791 O O . ILE A 1 103 ? 5.003 14.402 -9.642 1.00 77.00 103 ILE A O 1
ATOM 795 N N . ILE A 1 104 ? 5.952 15.314 -7.831 1.00 73.44 104 ILE A N 1
ATOM 796 C CA . ILE A 1 104 ? 6.001 16.692 -8.315 1.00 73.44 104 ILE A CA 1
ATOM 797 C C . ILE A 1 104 ? 7.452 17.067 -8.575 1.00 73.44 104 ILE A C 1
ATOM 799 O O . ILE A 1 104 ? 8.252 17.269 -7.666 1.00 73.44 104 ILE A O 1
ATOM 803 N N . ARG A 1 105 ? 7.789 17.224 -9.851 1.00 67.69 105 ARG A N 1
ATOM 804 C CA . ARG A 1 105 ? 9.086 17.758 -10.258 1.00 67.69 105 ARG A CA 1
ATOM 805 C C . ARG A 1 105 ? 9.062 19.282 -10.170 1.00 67.69 105 ARG A C 1
ATOM 807 O O . ARG A 1 105 ? 8.269 19.921 -10.857 1.00 67.69 105 ARG A O 1
ATOM 814 N N . LYS A 1 106 ? 9.956 19.866 -9.371 1.00 63.12 106 LYS A N 1
ATOM 815 C CA . LYS A 1 106 ? 10.220 21.310 -9.354 1.00 63.12 106 LYS A CA 1
ATOM 816 C C . LYS A 1 106 ? 11.564 21.575 -10.029 1.00 63.12 106 LYS A C 1
ATOM 818 O O . LYS A 1 106 ? 12.613 21.190 -9.516 1.00 63.12 106 LYS A O 1
ATOM 823 N N . THR A 1 107 ? 11.536 22.238 -11.181 1.00 54.78 107 THR A N 1
ATOM 824 C CA . THR A 1 107 ? 12.733 22.832 -11.787 1.00 54.78 107 THR A CA 1
ATOM 825 C C . THR A 1 107 ? 13.016 24.157 -11.090 1.00 54.78 107 THR A C 1
ATOM 827 O O . THR A 1 107 ? 12.129 25.004 -10.965 1.00 54.78 107 THR A O 1
ATOM 830 N N . ARG A 1 108 ? 14.239 24.342 -10.586 1.00 48.88 108 ARG A N 1
ATOM 831 C CA . ARG A 1 108 ? 14.651 25.624 -10.014 1.00 48.88 108 ARG A CA 1
ATOM 832 C C . ARG A 1 108 ? 14.879 26.590 -11.180 1.00 48.88 108 ARG A C 1
ATOM 834 O O . ARG A 1 108 ? 15.893 26.504 -11.855 1.00 48.88 108 ARG A O 1
ATOM 841 N N . ASN A 1 109 ? 13.932 27.489 -11.440 1.00 44.16 109 ASN A N 1
ATOM 842 C CA . ASN A 1 109 ? 14.184 28.602 -12.352 1.00 44.16 109 ASN A CA 1
ATOM 843 C C . ASN A 1 109 ? 15.163 29.547 -11.651 1.00 44.16 109 ASN A C 1
ATOM 845 O O . ASN A 1 109 ? 14.776 30.258 -10.724 1.00 44.16 109 ASN A O 1
ATOM 849 N N . ASN A 1 110 ? 16.427 29.556 -12.067 1.00 40.94 110 ASN A N 1
ATOM 850 C CA . ASN A 1 110 ? 17.384 30.572 -11.641 1.00 40.94 110 ASN A CA 1
ATOM 851 C C . ASN A 1 110 ? 17.040 31.917 -12.313 1.00 40.94 110 ASN A C 1
ATOM 853 O O . ASN A 1 110 ? 17.785 32.421 -13.144 1.00 40.94 110 ASN A O 1
ATOM 857 N N . THR A 1 111 ? 15.918 32.541 -11.943 1.00 38.56 111 THR A N 1
ATOM 858 C CA . THR A 1 111 ? 15.746 33.995 -12.086 1.00 38.56 111 THR A CA 1
ATOM 859 C C . THR A 1 111 ? 16.452 34.667 -10.918 1.00 38.56 111 THR A C 1
ATOM 861 O O . THR A 1 111 ? 15.830 35.206 -10.008 1.00 38.56 111 THR A O 1
ATOM 864 N N . SER A 1 112 ? 17.772 34.546 -10.890 1.00 35.94 112 SER A N 1
ATOM 865 C CA . SER A 1 112 ? 18.667 35.358 -10.074 1.00 35.94 112 SER A CA 1
ATOM 866 C C . SER A 1 112 ? 20.026 35.280 -10.745 1.00 35.94 112 SER A C 1
ATOM 868 O O . SER A 1 112 ? 20.731 34.280 -10.670 1.00 35.94 112 SER A O 1
ATOM 870 N N . SER A 1 113 ? 20.316 36.338 -11.488 1.00 41.78 113 SER A N 1
ATOM 871 C CA . SER A 1 113 ? 21.607 36.710 -12.043 1.00 41.78 113 SER A CA 1
ATOM 872 C C . SER A 1 113 ? 22.755 36.388 -11.088 1.00 41.78 113 SER A C 1
ATOM 874 O O . SER A 1 113 ? 23.019 37.155 -10.168 1.00 41.78 113 SER A O 1
ATOM 876 N N . SER A 1 114 ? 23.425 35.259 -11.304 1.00 34.41 114 SER A N 1
ATOM 877 C CA . SER A 1 114 ? 24.806 34.981 -10.899 1.00 34.41 114 SER A CA 1
ATOM 878 C C . SER A 1 114 ? 25.239 33.686 -11.575 1.00 34.41 114 SER A C 1
ATOM 880 O O . SER A 1 114 ? 24.694 32.616 -11.315 1.00 34.41 114 SER A O 1
ATOM 882 N N . ALA A 1 115 ? 26.195 33.809 -12.491 1.00 42.28 115 ALA A N 1
ATOM 883 C CA . ALA A 1 115 ? 26.816 32.704 -13.192 1.00 42.28 115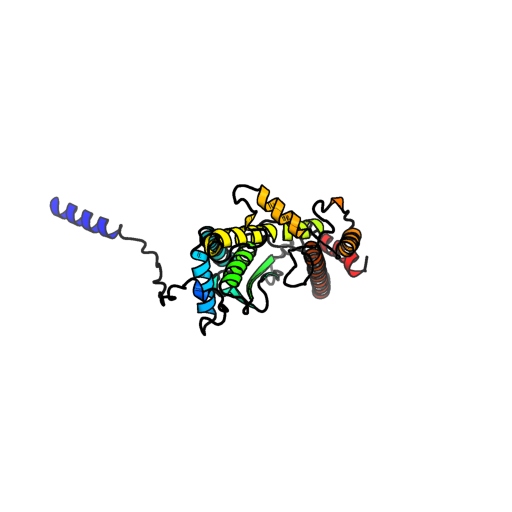 ALA A CA 1
ATOM 884 C C . ALA A 1 115 ? 27.461 31.730 -12.193 1.00 42.28 115 ALA A C 1
ATOM 886 O O . ALA A 1 115 ? 28.516 31.996 -11.628 1.00 42.28 115 ALA A O 1
ATOM 887 N N . SER A 1 116 ? 26.813 30.588 -11.999 1.00 34.78 116 SER A N 1
ATOM 888 C CA . SER A 1 116 ? 27.423 29.364 -11.497 1.00 34.78 116 SER A CA 1
ATOM 889 C C . SER A 1 116 ? 26.794 28.222 -12.282 1.00 34.78 116 SER A C 1
ATOM 891 O O . SER A 1 116 ? 25.711 27.729 -11.968 1.00 34.78 116 SER A O 1
ATOM 893 N N . ALA A 1 117 ? 27.446 27.875 -13.387 1.00 42.38 117 ALA A N 1
ATOM 894 C CA . ALA A 1 117 ? 27.177 26.658 -14.123 1.00 42.38 117 ALA A CA 1
ATOM 895 C C . ALA A 1 117 ? 27.634 25.476 -13.258 1.00 42.38 117 ALA A C 1
ATOM 897 O O . ALA A 1 117 ? 28.798 25.095 -13.308 1.00 42.38 117 ALA A O 1
ATOM 898 N N . ASN A 1 118 ? 26.745 24.934 -12.422 1.00 36.22 118 ASN A N 1
ATOM 899 C CA . ASN A 1 118 ? 26.868 23.561 -11.940 1.00 36.22 118 ASN A CA 1
ATOM 900 C C . ASN A 1 118 ? 25.530 23.018 -11.412 1.00 36.22 118 ASN A C 1
ATOM 902 O O . ASN A 1 118 ? 25.041 23.405 -10.354 1.00 36.22 118 ASN A O 1
ATOM 906 N N . SER A 1 119 ? 24.982 22.088 -12.200 1.00 40.16 119 SER A N 1
ATOM 907 C CA . SER A 1 119 ? 23.777 21.268 -12.026 1.00 40.16 119 SER A CA 1
ATOM 908 C C . SER A 1 119 ? 22.472 22.004 -11.697 1.00 40.16 119 SER A C 1
ATOM 910 O O . SER A 1 119 ? 22.228 22.417 -10.562 1.00 40.16 119 SER A O 1
ATOM 912 N N . ASP A 1 120 ? 21.563 22.032 -12.670 1.00 47.19 120 ASP A N 1
ATOM 913 C CA . ASP A 1 120 ? 20.128 22.111 -12.405 1.00 47.19 120 ASP A CA 1
ATOM 914 C C . ASP A 1 120 ? 19.727 20.909 -11.531 1.00 47.19 120 ASP A C 1
ATOM 916 O O . ASP A 1 120 ? 19.389 19.832 -12.024 1.00 47.19 120 ASP A O 1
ATOM 920 N N . GLN A 1 121 ? 19.812 21.054 -10.206 1.00 52.91 121 GLN A N 1
ATOM 921 C CA . GLN A 1 121 ? 19.350 20.026 -9.279 1.00 52.91 121 GLN A CA 1
ATOM 922 C C . GLN A 1 121 ? 17.829 19.930 -9.373 1.00 52.91 121 GLN A C 1
ATOM 924 O O . GLN A 1 121 ? 17.084 20.787 -8.891 1.00 52.91 121 GLN A O 1
ATOM 929 N N . LEU A 1 122 ? 17.377 18.859 -10.015 1.00 61.72 122 LEU A N 1
ATOM 930 C CA . LEU A 1 122 ? 15.988 18.446 -10.076 1.00 61.72 122 LEU A CA 1
ATOM 931 C C . LEU A 1 122 ? 15.501 18.157 -8.653 1.00 61.72 122 LEU A C 1
ATOM 933 O O . LEU A 1 122 ? 15.899 17.165 -8.045 1.00 61.72 122 LEU A O 1
ATOM 937 N N . LYS A 1 123 ? 14.647 19.028 -8.104 1.00 69.56 123 LYS A N 1
ATOM 938 C CA . LYS A 1 123 ? 14.008 18.771 -6.811 1.00 69.56 123 LYS A CA 1
ATOM 939 C C . LYS A 1 123 ? 12.736 17.967 -7.056 1.00 69.56 123 LYS A C 1
ATOM 941 O O . LYS A 1 123 ? 11.814 18.453 -7.715 1.00 69.56 123 LYS A O 1
ATOM 946 N N . ILE A 1 124 ? 12.697 16.748 -6.531 1.00 70.81 124 ILE A N 1
ATOM 947 C CA . ILE A 1 124 ? 11.478 15.941 -6.470 1.00 70.81 124 ILE A CA 1
ATOM 948 C C . ILE A 1 124 ? 10.773 16.256 -5.153 1.00 70.81 124 ILE A C 1
ATOM 950 O O . ILE A 1 124 ? 11.409 16.340 -4.106 1.00 70.81 124 ILE A O 1
ATOM 954 N N . ASP A 1 125 ? 9.475 16.497 -5.235 1.00 77.88 125 ASP A N 1
ATOM 955 C CA . ASP A 1 125 ? 8.567 16.702 -4.115 1.00 77.88 125 ASP A CA 1
ATOM 956 C C . ASP A 1 125 ? 7.433 15.677 -4.238 1.00 77.88 125 ASP A C 1
ATOM 958 O O . ASP A 1 125 ? 7.092 15.283 -5.355 1.00 77.88 125 ASP A O 1
ATOM 962 N N . TYR A 1 126 ? 6.848 15.236 -3.130 1.00 80.38 126 TYR A N 1
ATOM 963 C CA . TYR A 1 126 ? 5.812 14.200 -3.138 1.00 80.38 126 TYR A CA 1
ATOM 964 C C . TYR A 1 126 ? 4.552 14.720 -2.458 1.00 80.38 126 TYR A C 1
ATOM 966 O O . TYR A 1 126 ? 4.600 15.266 -1.358 1.00 80.38 126 TYR A O 1
ATOM 974 N N . ARG A 1 127 ? 3.402 14.543 -3.113 1.00 83.12 127 ARG A N 1
ATOM 975 C CA . ARG A 1 127 ? 2.094 14.757 -2.485 1.00 83.12 127 ARG A CA 1
ATOM 976 C C . ARG A 1 127 ? 1.459 13.423 -2.175 1.00 83.12 127 ARG A C 1
ATOM 978 O O . ARG A 1 127 ? 1.209 12.640 -3.085 1.00 83.12 127 ARG A O 1
ATOM 985 N N . TYR A 1 128 ? 1.192 13.213 -0.900 1.00 87.81 128 TYR A N 1
ATOM 986 C CA . TYR A 1 128 ? 0.622 11.983 -0.388 1.00 87.81 128 TYR A CA 1
ATOM 987 C C . TYR A 1 128 ? -0.880 12.143 -0.162 1.00 87.81 128 TYR A C 1
ATOM 989 O O . TYR A 1 128 ? -1.327 13.195 0.300 1.00 87.81 128 TYR A O 1
ATOM 997 N N . SER A 1 129 ? -1.642 11.097 -0.454 1.00 90.31 129 SER A N 1
ATOM 998 C CA . SER A 1 129 ? -3.058 10.995 -0.103 1.00 90.31 129 SER A CA 1
ATOM 999 C C . SER A 1 129 ? -3.393 9.569 0.296 1.00 90.31 129 SER A C 1
ATOM 1001 O O . SER A 1 129 ? -2.958 8.631 -0.367 1.00 90.31 129 SER A O 1
ATOM 1003 N N . ILE A 1 130 ? -4.186 9.433 1.352 1.00 95.38 130 ILE A N 1
ATOM 1004 C CA . ILE A 1 130 ? -4.716 8.166 1.834 1.00 95.38 130 ILE A CA 1
ATOM 1005 C C . ILE A 1 130 ? -6.217 8.191 1.580 1.00 95.38 130 ILE A C 1
ATOM 1007 O O . ILE A 1 130 ? -6.921 9.100 2.016 1.00 95.38 130 ILE A O 1
ATOM 1011 N N . THR A 1 131 ? -6.710 7.203 0.856 1.00 96.12 131 THR A N 1
ATOM 1012 C CA . THR A 1 131 ? -8.131 7.027 0.570 1.00 96.12 131 THR A CA 1
ATOM 1013 C C . THR A 1 131 ? -8.614 5.728 1.179 1.00 96.12 131 THR A C 1
ATOM 1015 O O . THR A 1 131 ? -7.881 4.745 1.164 1.00 96.12 131 THR A O 1
ATOM 1018 N N . ILE A 1 132 ? -9.822 5.739 1.736 1.00 97.56 132 ILE A N 1
ATOM 1019 C CA . ILE A 1 132 ? -10.490 4.566 2.307 1.00 97.56 132 ILE A CA 1
ATOM 1020 C C . ILE A 1 132 ? -11.834 4.399 1.602 1.00 97.56 132 ILE A C 1
ATOM 1022 O O . ILE A 1 132 ? -12.572 5.379 1.456 1.00 97.56 132 ILE A O 1
ATOM 1026 N N . ASP A 1 133 ? -12.162 3.182 1.167 1.00 96.56 133 ASP A N 1
ATOM 1027 C CA . ASP A 1 133 ? -13.434 2.884 0.505 1.00 96.56 133 ASP A CA 1
ATOM 1028 C C . ASP A 1 133 ? -14.613 3.312 1.386 1.00 96.56 133 ASP A C 1
ATOM 1030 O O . ASP A 1 133 ? -14.814 2.804 2.488 1.00 96.56 133 ASP A O 1
ATOM 1034 N N . ARG A 1 134 ? -15.416 4.259 0.893 1.00 96.62 134 ARG A N 1
ATOM 1035 C CA . ARG A 1 134 ? -16.564 4.809 1.619 1.00 96.62 134 ARG A CA 1
ATOM 1036 C C . ARG A 1 134 ? -17.658 3.771 1.887 1.00 96.62 134 ARG A C 1
ATOM 1038 O O . ARG A 1 134 ? -18.436 3.958 2.820 1.00 96.62 134 ARG A O 1
ATOM 1045 N N . GLU A 1 135 ? -17.757 2.723 1.074 1.00 96.94 135 GLU A N 1
ATOM 1046 C CA . GLU A 1 135 ? -18.803 1.702 1.187 1.00 96.94 135 GLU A CA 1
ATOM 1047 C C . GLU A 1 135 ? -18.427 0.593 2.180 1.00 96.94 135 GLU A C 1
ATOM 1049 O O . GLU A 1 135 ? -19.289 -0.196 2.582 1.00 96.94 135 GLU A O 1
ATOM 1054 N N . ALA A 1 136 ? -17.168 0.565 2.627 1.00 96.31 136 ALA A N 1
ATOM 1055 C CA . ALA A 1 136 ? -16.661 -0.412 3.573 1.00 96.31 136 ALA A CA 1
ATOM 1056 C C . ALA A 1 136 ? -17.347 -0.317 4.949 1.00 96.31 136 ALA A C 1
ATOM 1058 O O . ALA A 1 136 ? -17.753 0.748 5.430 1.00 96.31 136 ALA A O 1
ATOM 1059 N N . SER A 1 137 ? -17.442 -1.462 5.625 1.00 96.19 137 SER A N 1
ATOM 1060 C CA . SER A 1 137 ? -17.839 -1.512 7.035 1.00 96.19 137 SER A CA 1
ATOM 1061 C C . SER A 1 137 ? -16.774 -0.862 7.932 1.00 96.19 137 SER A C 1
ATOM 1063 O O . SER A 1 137 ? -15.620 -0.758 7.525 1.00 96.19 137 SER A O 1
ATOM 1065 N N . ILE A 1 138 ? -17.105 -0.464 9.166 1.00 95.75 138 ILE A N 1
ATOM 1066 C CA . ILE A 1 138 ? -16.102 0.030 10.134 1.00 95.75 138 ILE A CA 1
ATOM 1067 C C . ILE A 1 138 ? -14.997 -1.014 10.346 1.00 95.75 138 ILE A C 1
ATOM 1069 O O . ILE A 1 138 ? -13.825 -0.646 10.426 1.00 95.75 138 ILE A O 1
ATOM 1073 N N . TYR A 1 139 ? -15.350 -2.303 10.410 1.00 95.19 139 TYR A N 1
ATOM 1074 C CA . TYR A 1 139 ? -14.383 -3.402 10.488 1.00 95.19 139 TYR A CA 1
ATOM 1075 C C . TYR A 1 139 ? -13.391 -3.367 9.317 1.00 95.19 139 TYR A C 1
ATOM 1077 O O . TYR A 1 139 ? -12.186 -3.250 9.542 1.00 95.19 139 TYR A O 1
ATOM 1085 N N . THR A 1 140 ? -13.898 -3.414 8.083 1.00 95.38 140 THR A N 1
ATOM 1086 C CA . THR A 1 140 ? -13.077 -3.427 6.863 1.00 95.38 140 THR A CA 1
ATOM 1087 C C . THR A 1 140 ? -12.256 -2.147 6.749 1.00 95.38 140 THR A C 1
ATOM 1089 O O . THR A 1 140 ? -11.040 -2.210 6.652 1.00 95.38 140 THR A O 1
ATOM 1092 N N . ALA A 1 141 ? -12.887 -0.983 6.898 1.00 97.25 141 ALA A N 1
ATOM 1093 C CA . ALA A 1 141 ? -12.234 0.317 6.787 1.00 97.25 141 ALA A CA 1
ATOM 1094 C C . ALA A 1 141 ? -11.135 0.542 7.839 1.00 97.25 141 ALA A C 1
ATOM 1096 O O . ALA A 1 141 ? -10.163 1.244 7.576 1.00 97.25 141 ALA A O 1
ATOM 1097 N N . THR A 1 142 ? -11.258 -0.047 9.035 1.00 97.38 142 THR A N 1
ATOM 1098 C CA . THR A 1 142 ? -10.196 0.016 10.055 1.00 97.38 142 THR A CA 1
ATOM 1099 C C . THR A 1 142 ? -8.974 -0.805 9.638 1.00 97.38 142 THR A C 1
ATOM 1101 O O . THR A 1 142 ? -7.842 -0.384 9.880 1.00 97.38 142 THR A O 1
ATOM 1104 N N . LEU A 1 143 ? -9.195 -1.977 9.034 1.00 97.12 143 LEU A N 1
ATOM 1105 C CA . LEU A 1 143 ? -8.122 -2.827 8.517 1.00 97.12 143 LEU A CA 1
ATOM 1106 C C . LEU A 1 143 ? -7.466 -2.199 7.289 1.00 97.12 143 LEU A C 1
ATOM 1108 O O . LEU A 1 143 ? -6.244 -2.070 7.276 1.00 97.12 143 LEU A O 1
ATOM 1112 N N . ASP A 1 144 ? -8.262 -1.697 6.348 1.00 97.25 144 ASP A N 1
ATOM 1113 C CA . ASP A 1 144 ? -7.779 -0.937 5.196 1.00 97.25 144 ASP A CA 1
ATOM 1114 C C . ASP A 1 144 ? -6.967 0.275 5.656 1.00 97.25 144 ASP A C 1
ATOM 1116 O O . ASP A 1 144 ? -5.865 0.501 5.178 1.00 97.25 144 ASP A O 1
ATOM 1120 N N . LEU A 1 145 ? -7.423 1.019 6.670 1.00 98.12 145 LEU A N 1
ATOM 1121 C CA . LEU A 1 145 ? -6.640 2.132 7.205 1.00 98.12 145 LEU A CA 1
ATOM 1122 C C . LEU A 1 145 ? -5.278 1.670 7.747 1.00 98.12 145 LEU A C 1
ATOM 1124 O O . LEU A 1 145 ? -4.282 2.366 7.564 1.00 98.12 145 LEU A O 1
ATOM 1128 N N . ALA A 1 146 ? -5.197 0.508 8.398 1.00 98.44 146 ALA A N 1
ATOM 1129 C CA . ALA A 1 146 ? -3.915 -0.047 8.832 1.00 98.44 146 ALA A CA 1
ATOM 1130 C C . ALA A 1 146 ? -3.024 -0.451 7.644 1.00 98.44 146 ALA A C 1
ATOM 1132 O O . ALA A 1 146 ? -1.817 -0.193 7.661 1.00 98.44 146 ALA A O 1
ATOM 1133 N N . HIS A 1 147 ? -3.613 -1.054 6.615 1.00 97.44 147 HIS A N 1
ATOM 1134 C CA . HIS A 1 147 ? -2.939 -1.412 5.372 1.00 97.44 147 HIS A CA 1
ATOM 1135 C C . HIS A 1 147 ? -2.332 -0.165 4.712 1.00 97.44 147 HIS A C 1
ATOM 1137 O O . HIS A 1 147 ? -1.117 -0.050 4.530 1.00 97.44 147 HIS A O 1
ATOM 1143 N N . GLU A 1 148 ? -3.171 0.840 4.494 1.00 97.62 148 GLU A N 1
ATOM 1144 C CA . GLU A 1 148 ? -2.824 2.081 3.824 1.00 97.62 148 GLU A CA 1
ATOM 1145 C C . GLU A 1 148 ? -1.816 2.925 4.610 1.00 97.62 148 GLU A C 1
ATOM 1147 O O . GLU A 1 148 ? -0.825 3.419 4.065 1.00 97.62 148 GLU A O 1
ATOM 1152 N N . LEU A 1 149 ? -1.964 3.021 5.934 1.00 97.88 149 LEU A N 1
ATOM 1153 C CA . LEU A 1 149 ? -0.959 3.687 6.762 1.00 97.88 149 LEU A CA 1
ATOM 1154 C C . LEU A 1 149 ? 0.395 2.964 6.723 1.00 97.88 149 LEU A C 1
ATOM 1156 O O . LEU A 1 149 ? 1.428 3.616 6.876 1.00 97.88 149 LEU A O 1
ATOM 1160 N N . THR A 1 150 ? 0.426 1.647 6.498 1.00 97.88 150 THR A N 1
ATOM 1161 C CA . THR A 1 150 ? 1.686 0.900 6.354 1.00 97.88 150 THR A CA 1
ATOM 1162 C C . THR A 1 150 ? 2.415 1.307 5.078 1.00 97.88 150 THR A C 1
ATOM 1164 O O . THR A 1 150 ? 3.610 1.622 5.139 1.00 97.88 150 THR A O 1
ATOM 1167 N N . HIS A 1 151 ? 1.700 1.407 3.953 1.00 95.88 151 HIS A N 1
ATOM 1168 C CA . HIS A 1 151 ? 2.247 1.999 2.733 1.00 95.88 151 HIS A CA 1
ATOM 1169 C C . HIS A 1 151 ? 2.729 3.424 2.990 1.00 95.88 151 HIS A C 1
ATOM 1171 O O . HIS A 1 151 ? 3.895 3.742 2.753 1.00 95.88 151 HIS A O 1
ATOM 1177 N N . PHE A 1 152 ? 1.864 4.278 3.539 1.00 95.44 152 PHE A N 1
ATOM 1178 C CA . PHE A 1 152 ? 2.197 5.675 3.774 1.00 95.44 152 PHE A CA 1
ATOM 1179 C C . PHE A 1 152 ? 3.458 5.835 4.623 1.00 95.44 152 PHE A C 1
ATOM 1181 O O . PHE A 1 152 ? 4.327 6.627 4.268 1.00 95.44 152 PHE A O 1
ATOM 1188 N N . VAL A 1 153 ? 3.605 5.084 5.716 1.00 95.94 153 VAL A N 1
ATOM 1189 C CA . VAL A 1 153 ? 4.747 5.209 6.630 1.00 95.94 153 VAL A CA 1
ATOM 1190 C C . VAL A 1 153 ? 6.029 4.671 6.005 1.00 95.94 153 VAL A C 1
ATOM 1192 O O . VAL A 1 153 ? 7.038 5.385 5.985 1.00 95.94 153 VAL A O 1
ATOM 1195 N N . PHE A 1 154 ? 6.007 3.434 5.509 1.00 95.81 154 PHE A N 1
ATOM 1196 C CA . PHE A 1 154 ? 7.234 2.683 5.240 1.00 95.81 154 PHE A CA 1
ATOM 1197 C C . PHE A 1 154 ? 7.631 2.630 3.768 1.00 95.81 154 PHE A C 1
ATOM 1199 O O . PHE A 1 154 ? 8.811 2.394 3.499 1.00 95.81 154 PHE A O 1
ATOM 1206 N N . ARG A 1 155 ? 6.699 2.873 2.835 1.00 92.94 155 ARG A N 1
ATOM 1207 C CA . ARG A 1 155 ? 6.994 2.799 1.402 1.00 92.94 155 ARG A CA 1
ATOM 1208 C C . ARG A 1 155 ? 8.073 3.806 1.042 1.00 92.94 155 ARG A C 1
ATOM 1210 O O . ARG A 1 155 ? 7.992 4.990 1.389 1.00 92.94 155 ARG A O 1
ATOM 1217 N N . GLN A 1 156 ? 9.094 3.304 0.360 1.00 88.12 156 GLN A N 1
ATOM 1218 C CA . GLN A 1 156 ? 10.157 4.135 -0.175 1.00 88.12 156 GLN A CA 1
ATOM 1219 C C . GLN A 1 156 ? 9.626 4.978 -1.332 1.00 88.12 156 GLN A C 1
ATOM 1221 O O . GLN A 1 156 ? 8.789 4.541 -2.122 1.00 88.12 156 GLN A O 1
ATOM 1226 N N . GLU A 1 157 ? 10.127 6.202 -1.420 1.00 85.19 157 GLU A N 1
ATOM 1227 C CA . GLU A 1 157 ? 9.780 7.125 -2.488 1.00 85.19 157 GLU A CA 1
ATOM 1228 C C . GLU A 1 157 ? 10.275 6.597 -3.841 1.00 85.19 157 GLU A C 1
ATOM 1230 O O . GLU A 1 157 ? 11.464 6.336 -4.038 1.00 85.19 157 GLU A O 1
ATOM 1235 N N . LEU A 1 158 ? 9.349 6.438 -4.785 1.00 85.50 158 LEU A N 1
ATOM 1236 C CA . LEU A 1 158 ? 9.653 5.963 -6.129 1.00 85.50 158 LEU A CA 1
ATOM 1237 C C . LEU A 1 158 ? 10.220 7.112 -6.962 1.00 85.50 158 LEU A C 1
ATOM 1239 O O . LEU A 1 158 ? 9.558 8.128 -7.161 1.00 85.50 158 LEU A O 1
ATOM 1243 N N . ASN A 1 159 ? 11.422 6.930 -7.507 1.00 86.12 159 ASN A N 1
ATOM 1244 C CA . ASN A 1 159 ? 12.050 7.910 -8.386 1.00 86.12 159 ASN A CA 1
ATOM 1245 C C . ASN A 1 159 ? 12.238 7.328 -9.797 1.00 86.12 159 ASN A C 1
ATOM 1247 O O . ASN A 1 159 ? 13.223 6.619 -10.019 1.00 86.12 159 ASN A O 1
ATOM 1251 N N . PRO A 1 160 ? 11.364 7.655 -10.770 1.00 86.38 160 PRO A N 1
ATOM 1252 C CA . PRO A 1 160 ? 11.473 7.131 -12.128 1.00 86.38 160 PRO A CA 1
ATOM 1253 C C . PRO A 1 160 ? 12.728 7.603 -12.870 1.00 86.38 160 PRO A C 1
ATOM 1255 O O . PRO A 1 160 ? 13.112 6.999 -13.863 1.00 86.38 160 PRO A O 1
ATOM 1258 N N . TYR A 1 161 ? 13.393 8.647 -12.371 1.00 82.75 161 TYR A N 1
ATOM 1259 C CA . TYR A 1 161 ? 14.645 9.158 -12.925 1.00 82.75 161 TYR A CA 1
ATOM 1260 C C . TYR A 1 161 ? 15.884 8.453 -12.351 1.00 82.75 161 TYR A C 1
ATOM 1262 O O . TYR A 1 161 ? 17.003 8.744 -12.772 1.00 82.75 161 TYR A O 1
ATOM 1270 N N . SER A 1 162 ? 15.714 7.547 -11.380 1.00 85.31 162 SER A N 1
ATOM 1271 C CA . SER A 1 162 ? 16.818 6.762 -10.825 1.00 85.31 162 SER A CA 1
ATOM 1272 C C . SER A 1 162 ? 17.277 5.670 -11.796 1.00 85.31 162 SER A C 1
ATOM 1274 O O . SER A 1 162 ? 16.479 5.061 -12.515 1.00 85.31 162 SER A O 1
ATOM 1276 N N . LYS A 1 163 ? 18.576 5.353 -11.769 1.00 83.69 163 LYS A N 1
ATOM 1277 C CA . LYS A 1 163 ? 19.129 4.191 -12.484 1.00 83.69 163 LYS A CA 1
ATOM 1278 C C . LYS A 1 163 ? 18.545 2.879 -11.964 1.00 83.69 163 LYS A C 1
ATOM 1280 O O . LYS A 1 163 ? 18.290 1.973 -12.749 1.00 83.69 163 LYS A O 1
ATOM 1285 N N . ASP A 1 164 ? 18.237 2.833 -10.670 1.00 87.75 164 ASP A N 1
ATOM 1286 C CA . ASP A 1 164 ? 17.694 1.649 -10.003 1.00 87.75 164 ASP A CA 1
ATOM 1287 C C . ASP A 1 164 ? 16.200 1.435 -10.270 1.00 87.75 164 ASP A C 1
ATOM 1289 O O . ASP A 1 164 ? 15.658 0.388 -9.906 1.00 87.75 164 ASP A O 1
ATOM 1293 N N . PHE A 1 165 ? 15.532 2.392 -10.928 1.00 90.69 165 PHE A N 1
ATOM 1294 C CA . PHE A 1 165 ? 14.149 2.246 -11.372 1.00 90.69 165 PHE A CA 1
ATOM 1295 C C . PHE A 1 165 ? 14.104 1.286 -12.568 1.00 90.69 165 PHE A C 1
ATOM 1297 O O . PHE A 1 165 ? 14.153 1.687 -13.729 1.00 90.69 165 PHE A O 1
ATOM 1304 N N . THR A 1 166 ? 14.087 -0.010 -12.280 1.00 92.88 166 THR A N 1
ATOM 1305 C CA . THR A 1 166 ? 13.964 -1.102 -13.255 1.00 92.88 166 THR A CA 1
ATOM 1306 C C . THR A 1 166 ? 12.678 -1.873 -12.987 1.00 92.88 166 THR A C 1
ATOM 1308 O O . THR A 1 166 ? 12.178 -1.849 -11.864 1.00 92.88 166 THR A O 1
ATOM 1311 N N . LEU A 1 167 ? 12.147 -2.582 -13.989 1.00 94.31 167 LEU A N 1
ATOM 1312 C CA . LEU A 1 167 ? 10.903 -3.344 -13.831 1.00 94.31 167 LEU A CA 1
ATOM 1313 C C . LEU A 1 167 ? 10.993 -4.353 -12.673 1.00 94.31 167 LEU A C 1
ATOM 1315 O O . LEU A 1 167 ? 10.086 -4.424 -11.847 1.00 94.31 167 LEU A O 1
ATOM 1319 N N . LYS A 1 168 ? 12.114 -5.080 -12.577 1.00 95.94 168 LYS A N 1
ATOM 1320 C CA . LYS A 1 168 ? 12.379 -6.039 -11.496 1.00 95.94 168 LYS A CA 1
ATOM 1321 C C . LYS A 1 168 ? 12.354 -5.369 -10.127 1.00 95.94 168 LYS A C 1
ATOM 1323 O O . LYS A 1 168 ? 11.556 -5.751 -9.278 1.00 95.94 168 LYS A O 1
ATOM 1328 N N . ASN A 1 169 ? 13.186 -4.343 -9.937 1.00 95.62 169 ASN A N 1
ATOM 1329 C CA . ASN A 1 169 ? 13.272 -3.645 -8.656 1.00 95.62 169 ASN A CA 1
ATOM 1330 C C . ASN A 1 169 ? 11.937 -3.003 -8.282 1.00 95.62 169 ASN A C 1
ATOM 1332 O O . ASN A 1 169 ? 11.569 -3.017 -7.113 1.00 95.62 169 ASN A O 1
ATOM 1336 N N . PHE A 1 170 ? 11.204 -2.475 -9.265 1.00 95.56 170 PHE A N 1
ATOM 1337 C CA . PHE A 1 170 ? 9.884 -1.911 -9.045 1.00 95.56 170 PHE A CA 1
ATOM 1338 C C . PHE A 1 170 ? 8.927 -2.972 -8.509 1.00 95.56 170 PHE A C 1
ATOM 1340 O O . PHE A 1 170 ? 8.471 -2.822 -7.384 1.00 95.56 170 PHE A O 1
ATOM 1347 N N . ILE A 1 171 ? 8.694 -4.068 -9.240 1.00 96.44 171 ILE A N 1
ATOM 1348 C CA . ILE A 1 171 ? 7.777 -5.140 -8.815 1.00 96.44 171 ILE A CA 1
ATOM 1349 C C . ILE A 1 171 ? 8.155 -5.669 -7.426 1.00 96.44 171 ILE A C 1
ATOM 1351 O O . ILE A 1 171 ? 7.306 -5.698 -6.535 1.00 96.44 171 ILE A O 1
ATOM 1355 N N . THR A 1 172 ? 9.433 -5.995 -7.205 1.00 95.94 172 THR A N 1
ATOM 1356 C CA . THR A 1 172 ? 9.913 -6.464 -5.898 1.00 95.94 172 THR A CA 1
ATOM 1357 C C . THR A 1 172 ? 9.690 -5.417 -4.805 1.00 95.94 172 THR A C 1
ATOM 1359 O O . THR A 1 172 ? 9.265 -5.765 -3.710 1.00 95.94 172 THR A O 1
ATOM 1362 N N . SER A 1 173 ? 9.909 -4.126 -5.076 1.00 95.25 173 SER A N 1
ATOM 1363 C CA . SER A 1 173 ? 9.661 -3.064 -4.090 1.00 95.25 173 SER A CA 1
ATOM 1364 C C . SER A 1 173 ? 8.177 -2.874 -3.765 1.00 95.25 173 SER A C 1
ATOM 1366 O O . SER A 1 173 ? 7.851 -2.577 -2.618 1.00 95.25 173 SER A O 1
ATOM 1368 N N . ILE A 1 174 ? 7.283 -3.061 -4.744 1.00 95.25 174 ILE A N 1
ATOM 1369 C CA . ILE A 1 174 ? 5.835 -2.959 -4.542 1.00 95.25 174 ILE A CA 1
ATOM 1370 C C . ILE A 1 174 ? 5.350 -4.095 -3.641 1.00 95.25 174 ILE A C 1
ATOM 1372 O O . ILE A 1 174 ? 4.579 -3.834 -2.727 1.00 95.25 174 ILE A O 1
ATOM 1376 N N . ILE A 1 175 ? 5.825 -5.322 -3.859 1.00 95.75 175 ILE A N 1
ATOM 1377 C CA . ILE A 1 175 ? 5.341 -6.504 -3.134 1.00 95.75 175 ILE A CA 1
ATOM 1378 C C . ILE A 1 175 ? 6.093 -6.699 -1.810 1.00 95.75 175 ILE A C 1
ATOM 1380 O O . ILE A 1 175 ? 5.481 -6.766 -0.745 1.00 95.75 175 ILE A O 1
ATOM 1384 N N . GLU A 1 176 ? 7.422 -6.777 -1.864 1.00 95.50 176 GLU A N 1
ATOM 1385 C CA . GLU A 1 176 ? 8.288 -7.203 -0.753 1.00 95.50 176 GLU A CA 1
ATOM 1386 C C . GLU A 1 176 ? 8.983 -6.045 -0.029 1.00 95.50 176 GLU A C 1
ATOM 1388 O O . GLU A 1 176 ? 9.562 -6.237 1.044 1.00 95.50 176 GLU A O 1
ATOM 1393 N N . GLY A 1 177 ? 8.981 -4.847 -0.619 1.00 94.38 177 GLY A N 1
ATOM 1394 C CA . GLY A 1 177 ? 9.663 -3.690 -0.051 1.00 94.38 177 GLY A CA 1
ATOM 1395 C C . GLY A 1 177 ? 9.117 -3.295 1.329 1.00 94.38 177 GLY A C 1
ATOM 1396 O O . GLY A 1 177 ? 8.003 -3.672 1.704 1.00 94.38 177 GLY A O 1
ATOM 1397 N N . PRO A 1 178 ? 9.863 -2.491 2.111 1.00 93.81 178 PRO A N 1
ATOM 1398 C CA . PRO A 1 178 ? 9.307 -1.853 3.299 1.00 93.81 178 PRO A CA 1
ATOM 1399 C C . PRO A 1 178 ? 8.067 -1.043 2.912 1.00 93.81 178 PRO A C 1
ATOM 1401 O O . PRO A 1 178 ? 8.149 -0.195 2.029 1.00 93.81 178 PRO A O 1
ATOM 1404 N N . GLY A 1 179 ? 6.920 -1.323 3.534 1.00 94.38 179 GLY A N 1
ATOM 1405 C CA . GLY A 1 179 ? 5.651 -0.710 3.139 1.00 94.38 179 GLY A CA 1
ATOM 1406 C C . GLY A 1 179 ? 5.127 -1.182 1.783 1.00 94.38 179 GLY A C 1
ATOM 1407 O O . GLY A 1 179 ? 4.319 -0.477 1.195 1.00 94.38 179 GLY A O 1
ATOM 1408 N N . GLY A 1 180 ? 5.601 -2.313 1.260 1.00 95.38 180 GLY A N 1
ATOM 1409 C CA . GLY A 1 180 ? 4.981 -3.038 0.153 1.00 95.38 180 GLY A CA 1
ATOM 1410 C C . GLY A 1 180 ? 3.804 -3.894 0.622 1.00 95.38 180 GLY A C 1
ATOM 1411 O O . GLY A 1 180 ? 3.568 -4.024 1.829 1.00 95.38 180 GLY A O 1
ATOM 1412 N N . GLU A 1 181 ? 3.087 -4.491 -0.324 1.00 95.12 181 GLU A N 1
ATOM 1413 C CA . GLU A 1 181 ? 1.838 -5.238 -0.103 1.00 95.12 181 GLU A CA 1
ATOM 1414 C C . GLU A 1 181 ? 1.969 -6.335 0.958 1.00 95.12 181 GLU A C 1
ATOM 1416 O O . GLU A 1 181 ? 1.151 -6.425 1.872 1.00 95.12 181 GLU A O 1
ATOM 1421 N N . ALA A 1 182 ? 3.053 -7.120 0.922 1.00 94.75 182 ALA A N 1
ATOM 1422 C CA . ALA A 1 182 ? 3.251 -8.198 1.886 1.00 94.75 182 ALA A CA 1
ATOM 1423 C C . ALA A 1 182 ? 3.407 -7.666 3.319 1.00 94.75 182 ALA A C 1
ATOM 1425 O O . ALA A 1 182 ? 2.903 -8.251 4.280 1.00 94.75 182 ALA A O 1
ATOM 1426 N N . SER A 1 183 ? 4.088 -6.527 3.473 1.00 95.12 183 SER A N 1
ATOM 1427 C CA . SER A 1 183 ? 4.249 -5.880 4.775 1.00 95.12 183 SER A CA 1
ATOM 1428 C C . SER A 1 183 ? 2.957 -5.218 5.258 1.00 95.12 183 SER A C 1
ATOM 1430 O O . SER A 1 183 ? 2.637 -5.323 6.442 1.00 95.12 183 SER A O 1
ATOM 1432 N N . ALA A 1 184 ? 2.202 -4.590 4.351 1.00 96.12 184 ALA A N 1
ATOM 1433 C CA . ALA A 1 184 ? 0.917 -3.965 4.644 1.00 96.12 184 ALA A CA 1
ATOM 1434 C C . ALA A 1 184 ? -0.102 -5.008 5.101 1.00 96.12 184 ALA A C 1
ATOM 1436 O O . ALA A 1 184 ? -0.661 -4.880 6.191 1.00 96.12 184 ALA A O 1
ATOM 1437 N N . TYR A 1 185 ? -0.214 -6.112 4.365 1.00 95.31 185 TYR A N 1
ATOM 1438 C CA . TYR A 1 185 ? -1.077 -7.229 4.722 1.00 95.31 185 TYR A CA 1
ATOM 1439 C C . TYR A 1 185 ? -0.675 -7.894 6.047 1.00 95.31 185 TYR A C 1
ATOM 1441 O O . TYR A 1 185 ? -1.515 -8.201 6.891 1.00 95.31 185 TYR A O 1
ATOM 1449 N N . TYR A 1 186 ? 0.627 -8.062 6.301 1.00 94.81 186 TYR A N 1
ATOM 1450 C CA . TYR A 1 186 ? 1.101 -8.592 7.581 1.00 94.81 186 TYR A CA 1
ATOM 1451 C C . TYR A 1 186 ? 0.718 -7.693 8.772 1.00 94.81 186 TYR A C 1
ATOM 1453 O O . TYR A 1 186 ? 0.315 -8.193 9.828 1.00 94.81 186 TYR A O 1
ATOM 1461 N N . ILE A 1 187 ? 0.833 -6.368 8.623 1.00 95.81 187 ILE A N 1
ATOM 1462 C CA . ILE A 1 187 ? 0.413 -5.405 9.652 1.00 95.81 187 ILE A CA 1
ATOM 1463 C C . ILE A 1 187 ? -1.111 -5.398 9.810 1.00 95.81 187 ILE A C 1
ATOM 1465 O O . ILE A 1 187 ? -1.597 -5.398 10.943 1.00 95.81 187 ILE A O 1
ATOM 1469 N N . GLU A 1 188 ? -1.861 -5.468 8.712 1.00 95.75 188 GLU A N 1
ATOM 1470 C CA . GLU A 1 188 ? -3.316 -5.620 8.718 1.00 95.75 188 GLU A CA 1
ATOM 1471 C C . GLU A 1 188 ? -3.744 -6.862 9.518 1.00 95.75 188 GLU A C 1
ATOM 1473 O O . GLU A 1 188 ? -4.576 -6.758 10.423 1.00 95.75 188 GLU A O 1
ATOM 1478 N N . CYS A 1 189 ? -3.115 -8.020 9.281 1.00 95.06 189 CYS A N 1
ATOM 1479 C CA . CYS A 1 189 ? -3.379 -9.246 10.037 1.00 95.06 189 CYS A CA 1
ATOM 1480 C C . CYS A 1 189 ? -3.054 -9.108 11.532 1.00 95.06 189 CYS A C 1
ATOM 1482 O O . CYS A 1 189 ? -3.789 -9.638 12.367 1.00 95.06 189 CYS A O 1
ATOM 1484 N N . LYS A 1 190 ? -1.989 -8.378 11.901 1.00 95.12 190 LYS A N 1
ATOM 1485 C CA . LYS A 1 190 ? -1.688 -8.078 13.313 1.00 95.12 190 LYS A CA 1
ATOM 1486 C C . LYS A 1 190 ? -2.788 -7.252 13.965 1.00 95.12 190 LYS A C 1
ATOM 1488 O O . LYS A 1 190 ? -3.239 -7.588 15.056 1.00 95.12 190 LYS A O 1
ATOM 1493 N N . VAL A 1 191 ? -3.237 -6.191 13.296 1.00 96.19 191 VAL A N 1
ATOM 1494 C CA . VAL A 1 191 ? -4.333 -5.347 13.791 1.00 96.19 191 VAL A CA 1
ATOM 1495 C C . VAL A 1 191 ? -5.621 -6.157 13.910 1.00 96.19 191 VAL A C 1
ATOM 1497 O O . VAL A 1 191 ? -6.300 -6.079 14.934 1.00 96.19 191 VAL A O 1
ATOM 1500 N N . TRP A 1 192 ? -5.932 -6.991 12.916 1.00 95.44 192 TRP A N 1
ATOM 1501 C CA . TRP A 1 192 ? -7.073 -7.898 12.974 1.00 95.44 192 TRP A CA 1
ATOM 1502 C C . TRP A 1 192 ? -6.997 -8.849 14.173 1.00 95.44 192 TRP A C 1
ATOM 1504 O O . TRP A 1 192 ? -7.986 -9.003 14.891 1.00 95.44 192 TRP A O 1
ATOM 1514 N N . HIS A 1 193 ? -5.827 -9.442 14.432 1.00 94.12 193 HIS A N 1
ATOM 1515 C CA . HIS A 1 193 ? -5.631 -10.355 15.559 1.00 94.12 193 HIS A CA 1
ATOM 1516 C C . HIS A 1 193 ? -5.882 -9.664 16.902 1.00 94.12 193 HIS A C 1
ATOM 1518 O O . HIS A 1 193 ? -6.555 -10.212 17.774 1.00 94.12 193 HIS A O 1
ATOM 1524 N N . GLU A 1 194 ? -5.395 -8.429 17.027 1.00 94.00 194 GLU A N 1
ATOM 1525 C CA . GLU A 1 194 ? -5.503 -7.617 18.237 1.00 94.00 194 GLU A CA 1
ATOM 1526 C C . GLU A 1 194 ? -6.920 -7.066 18.485 1.00 94.00 194 GLU A C 1
ATOM 1528 O O . GLU A 1 194 ? -7.299 -6.893 19.644 1.00 94.00 194 GLU A O 1
ATOM 1533 N N . LEU A 1 195 ? -7.702 -6.781 17.436 1.00 92.56 195 LEU A N 1
ATOM 1534 C CA . LEU A 1 195 ? -9.007 -6.112 17.565 1.00 92.56 195 LEU A CA 1
ATOM 1535 C C . LEU A 1 195 ? -10.218 -7.015 17.342 1.00 92.56 195 LEU A C 1
ATOM 1537 O O . LEU A 1 195 ? -11.252 -6.813 17.979 1.00 92.56 195 LEU A O 1
ATOM 1541 N N . PHE A 1 196 ? -10.122 -7.961 16.412 1.00 92.06 196 PHE A N 1
ATOM 1542 C CA . PHE A 1 196 ? -11.300 -8.533 15.761 1.00 92.06 196 PHE A CA 1
ATOM 1543 C C . PHE A 1 196 ? -11.340 -10.061 15.739 1.00 92.06 196 PHE A C 1
ATOM 1545 O O . PHE A 1 196 ? -12.401 -10.618 15.457 1.00 92.06 196 PHE A O 1
ATOM 1552 N N . ARG A 1 197 ? -10.243 -10.753 16.077 1.00 90.44 197 ARG A N 1
ATOM 1553 C CA . ARG A 1 197 ? -10.154 -12.224 16.016 1.00 90.44 197 ARG A CA 1
ATOM 1554 C C . ARG A 1 197 ? -11.296 -12.952 16.726 1.00 90.44 197 ARG A C 1
ATOM 1556 O O . ARG A 1 197 ? -11.763 -13.974 16.241 1.00 90.44 197 ARG A O 1
ATOM 1563 N N . SER A 1 198 ? -11.738 -12.448 17.877 1.00 87.12 198 SER A N 1
ATOM 1564 C CA . SER A 1 198 ? -12.818 -13.074 18.651 1.00 87.12 198 SER A CA 1
ATOM 1565 C C . SER A 1 198 ? -14.200 -12.926 18.008 1.00 87.12 198 SER A C 1
ATOM 1567 O O . SER A 1 198 ? -15.075 -13.743 18.273 1.00 87.12 198 SER A O 1
ATOM 1569 N N . GLN A 1 199 ? -14.405 -11.891 17.191 1.00 85.38 199 GLN A N 1
ATOM 1570 C CA . GLN A 1 199 ? -15.697 -11.551 16.584 1.00 85.38 199 GLN A CA 1
ATOM 1571 C C . GLN A 1 199 ? -15.822 -12.068 15.150 1.00 85.38 199 GLN A C 1
ATOM 1573 O O . GLN A 1 199 ? -16.914 -12.429 14.724 1.00 85.38 199 GLN A O 1
ATOM 1578 N N . TYR A 1 200 ? -14.708 -12.118 14.421 1.00 85.00 200 TYR A N 1
ATOM 1579 C CA . TYR A 1 200 ? -14.658 -12.499 13.014 1.00 85.00 200 TYR A CA 1
ATOM 1580 C C . TYR A 1 200 ? -13.620 -13.603 12.820 1.00 85.00 200 TYR A C 1
ATOM 1582 O O . TYR A 1 200 ? -12.545 -13.305 12.306 1.00 85.00 200 TYR A O 1
ATOM 1590 N N . PRO A 1 201 ? -13.886 -14.844 13.267 1.00 75.62 201 PRO A N 1
ATOM 1591 C CA . PRO A 1 201 ? -12.971 -15.959 13.044 1.00 75.62 201 PRO A CA 1
ATOM 1592 C C . PRO A 1 201 ? -12.844 -16.251 11.542 1.00 75.62 201 PRO A C 1
ATOM 1594 O O . PRO A 1 201 ? -13.795 -16.054 10.786 1.00 75.62 201 PRO A O 1
ATOM 1597 N N . ASN A 1 202 ? -11.693 -16.770 11.122 1.00 77.38 202 ASN A N 1
ATOM 1598 C CA . ASN A 1 202 ? -11.371 -17.179 9.753 1.00 77.38 202 ASN A CA 1
ATOM 1599 C C . ASN A 1 202 ? -11.158 -16.025 8.756 1.00 77.38 202 ASN A C 1
ATOM 1601 O O . ASN A 1 202 ? -11.737 -16.013 7.668 1.00 77.38 202 ASN A O 1
ATOM 1605 N N . LYS A 1 203 ? -10.285 -15.059 9.078 1.00 79.75 203 LYS A N 1
ATOM 1606 C CA . LYS A 1 203 ? -9.729 -14.167 8.044 1.00 79.75 203 LYS A CA 1
ATOM 1607 C C . LYS A 1 203 ? -8.628 -14.923 7.295 1.00 79.75 203 LYS A C 1
ATOM 1609 O O . LYS A 1 203 ? -7.640 -15.317 7.917 1.00 79.75 203 LYS A O 1
ATOM 1614 N N . TYR A 1 204 ? -8.831 -15.124 5.988 1.00 73.75 204 TYR A N 1
ATOM 1615 C CA . TYR A 1 204 ? -7.915 -15.849 5.095 1.00 73.75 204 TYR A CA 1
ATOM 1616 C C . TYR A 1 204 ? -6.456 -15.458 5.351 1.00 73.75 204 TYR A C 1
ATOM 1618 O O . TYR A 1 204 ? -6.174 -14.276 5.533 1.00 73.75 204 TYR A O 1
ATOM 1626 N N . LEU A 1 205 ? -5.566 -16.455 5.397 1.00 78.94 205 LEU A N 1
ATOM 1627 C CA . LEU A 1 205 ? -4.130 -16.391 5.703 1.00 78.94 205 LEU A CA 1
ATOM 1628 C C . LEU A 1 205 ? -3.748 -15.820 7.085 1.00 78.94 205 LEU A C 1
ATOM 1630 O O . LEU A 1 205 ? -2.830 -16.342 7.709 1.00 78.94 205 LEU A O 1
ATOM 1634 N N . CYS A 1 206 ? -4.448 -14.814 7.625 1.00 86.44 206 CYS A N 1
ATOM 1635 C CA . CYS A 1 206 ? -4.110 -14.176 8.903 1.00 86.44 206 CYS A CA 1
ATOM 1636 C C . CYS A 1 206 ? -4.096 -15.140 10.099 1.00 86.44 206 CYS A C 1
ATOM 1638 O O . CYS A 1 206 ? -3.383 -14.889 11.072 1.00 86.44 206 CYS A O 1
ATOM 1640 N N . GLU A 1 207 ? -4.876 -16.221 10.055 1.00 82.00 207 GLU A N 1
ATOM 1641 C CA . GLU A 1 207 ? -4.884 -17.242 11.111 1.00 82.00 207 GLU A CA 1
ATOM 1642 C C . GLU A 1 207 ? -3.638 -18.126 11.118 1.00 82.00 207 GLU A C 1
ATOM 1644 O O . GLU A 1 207 ? -3.215 -18.585 12.180 1.00 82.00 207 GLU A O 1
ATOM 1649 N N . GLU A 1 208 ? -3.046 -18.336 9.946 1.00 79.12 208 GLU A N 1
ATOM 1650 C CA . GLU A 1 208 ? -1.878 -19.192 9.741 1.00 79.12 208 GLU A CA 1
ATOM 1651 C C . GLU A 1 208 ? -0.568 -18.437 10.008 1.00 79.12 208 GLU A C 1
ATOM 1653 O O . GLU A 1 208 ? 0.488 -19.041 10.218 1.00 79.12 208 GLU A O 1
ATOM 1658 N N . LEU A 1 209 ? -0.623 -17.101 10.046 1.00 82.69 209 LEU A N 1
ATOM 1659 C CA . LEU A 1 209 ? 0.547 -16.275 10.302 1.00 82.69 209 LEU A CA 1
ATOM 1660 C C . LEU A 1 209 ? 0.989 -16.365 11.763 1.00 82.69 209 LEU A C 1
ATOM 1662 O O . LEU A 1 209 ? 0.265 -16.043 12.706 1.00 82.69 209 LEU A O 1
ATOM 1666 N N . THR A 1 210 ? 2.266 -16.694 11.948 1.00 77.81 210 THR A N 1
ATOM 1667 C CA . THR A 1 210 ? 2.936 -16.539 13.240 1.00 77.81 210 THR A CA 1
ATOM 1668 C C . THR A 1 210 ? 3.565 -15.152 13.321 1.00 77.81 210 THR A C 1
ATOM 1670 O O . THR A 1 210 ? 4.345 -14.735 12.463 1.00 77.81 210 THR A O 1
ATOM 1673 N N . PHE A 1 211 ? 3.252 -14.391 14.366 1.00 79.62 211 PHE A N 1
ATOM 1674 C CA . PHE A 1 211 ? 3.740 -13.012 14.499 1.00 79.62 211 PHE A CA 1
ATOM 1675 C C . PHE A 1 211 ? 5.140 -12.901 15.132 1.00 79.62 211 PHE A C 1
ATOM 1677 O O . PHE A 1 211 ? 5.531 -11.831 15.605 1.00 79.62 211 PHE A O 1
ATOM 1684 N N . SER A 1 212 ? 5.905 -13.996 15.107 1.00 66.44 212 SER A N 1
ATOM 1685 C CA . SER A 1 212 ? 7.268 -14.122 15.626 1.00 66.44 212 SER A CA 1
ATOM 1686 C C . SER A 1 212 ? 8.266 -14.388 14.490 1.00 66.44 212 SER A C 1
ATOM 1688 O O . SER A 1 212 ? 8.425 -15.524 14.051 1.00 66.44 212 SER A O 1
ATOM 1690 N N . GLY A 1 213 ? 8.969 -13.347 14.038 1.00 64.06 213 GLY A N 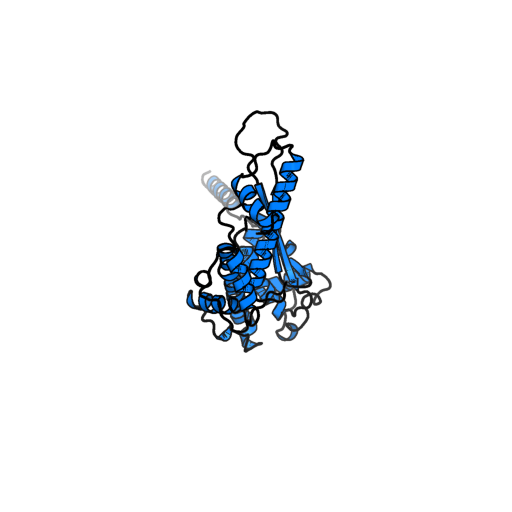1
ATOM 1691 C CA . GLY A 1 213 ? 10.058 -13.457 13.057 1.00 64.06 213 GLY A CA 1
ATOM 1692 C C . GLY A 1 213 ? 9.667 -13.174 11.599 1.00 64.06 213 GLY A C 1
ATOM 1693 O O . GLY A 1 213 ? 8.540 -12.793 11.296 1.00 64.06 213 GLY A O 1
ATOM 1694 N N . ASN A 1 214 ? 10.643 -13.333 10.697 1.00 71.75 214 ASN A N 1
ATOM 1695 C CA . ASN A 1 214 ? 10.548 -12.939 9.280 1.00 71.75 214 ASN A CA 1
ATOM 1696 C C . ASN A 1 214 ? 9.952 -14.017 8.354 1.00 71.75 214 ASN A C 1
ATOM 1698 O O . ASN A 1 214 ? 9.740 -13.747 7.174 1.00 71.75 214 ASN A O 1
ATOM 1702 N N . SER A 1 215 ? 9.716 -15.238 8.840 1.00 73.62 215 SER A N 1
ATOM 1703 C CA . SER A 1 215 ? 9.186 -16.345 8.027 1.00 73.62 215 SER A CA 1
ATOM 1704 C C . SER A 1 215 ? 7.799 -16.031 7.470 1.00 73.62 215 SER A C 1
ATOM 1706 O O . SER A 1 215 ? 7.561 -16.230 6.284 1.00 73.62 215 SER A O 1
ATOM 1708 N N . SER A 1 216 ? 6.922 -15.453 8.288 1.00 81.75 216 SER A N 1
ATOM 1709 C CA . SER A 1 216 ? 5.550 -15.116 7.897 1.00 81.75 216 SER A CA 1
ATOM 1710 C C . SER A 1 216 ? 5.480 -14.064 6.791 1.00 81.75 216 SER A C 1
ATOM 1712 O O . SER A 1 216 ? 4.614 -14.152 5.934 1.00 81.75 216 SER A O 1
ATOM 1714 N N . LEU A 1 217 ? 6.419 -13.110 6.740 1.00 86.44 217 LEU A N 1
ATOM 1715 C CA . LEU A 1 217 ? 6.475 -12.137 5.641 1.00 86.44 217 LEU A CA 1
ATOM 1716 C C . LEU A 1 217 ? 6.808 -12.799 4.301 1.00 86.44 217 LEU A C 1
ATOM 1718 O O . LEU A 1 217 ? 6.261 -12.396 3.282 1.00 86.44 217 LEU A O 1
ATOM 1722 N N . LYS A 1 218 ? 7.669 -13.825 4.297 1.00 88.19 218 LYS A N 1
ATOM 1723 C CA . LYS A 1 218 ? 7.983 -14.578 3.075 1.00 88.19 218 LYS A CA 1
ATOM 1724 C C . LYS A 1 218 ? 6.791 -15.394 2.585 1.00 88.19 218 LYS A C 1
ATOM 1726 O O . LYS A 1 218 ? 6.571 -15.439 1.384 1.00 88.19 218 LYS A O 1
ATOM 1731 N N . VAL A 1 219 ? 6.038 -15.997 3.509 1.00 88.50 219 VAL A N 1
ATOM 1732 C CA . VAL A 1 219 ? 4.803 -16.734 3.186 1.00 88.50 219 VAL A CA 1
ATOM 1733 C C . VAL A 1 219 ? 3.761 -15.790 2.592 1.00 88.50 219 VAL A C 1
ATOM 1735 O O . VAL A 1 219 ? 3.203 -16.073 1.543 1.00 88.50 219 VAL A O 1
ATOM 1738 N N . VAL A 1 220 ? 3.547 -14.623 3.207 1.00 90.62 220 VAL A N 1
ATOM 1739 C CA . VAL A 1 220 ? 2.638 -13.618 2.639 1.00 90.62 220 VAL A CA 1
ATOM 1740 C C . VAL A 1 220 ? 3.126 -13.171 1.260 1.00 90.62 220 VAL A C 1
ATOM 1742 O O . VAL A 1 220 ? 2.341 -13.124 0.322 1.00 90.62 220 VAL A O 1
ATOM 1745 N N . ALA A 1 221 ? 4.420 -12.875 1.108 1.00 92.56 221 ALA A N 1
ATOM 1746 C CA . ALA A 1 221 ? 4.974 -12.429 -0.165 1.00 92.56 221 ALA A CA 1
ATOM 1747 C C . ALA A 1 221 ? 4.791 -13.455 -1.293 1.00 92.56 221 ALA A C 1
ATOM 1749 O O . ALA A 1 221 ? 4.476 -13.045 -2.405 1.00 92.56 221 ALA A O 1
ATOM 1750 N N . SER A 1 222 ? 4.955 -14.760 -1.036 1.00 92.69 222 SER A N 1
ATOM 1751 C CA . SER A 1 222 ? 4.763 -15.781 -2.076 1.00 92.69 222 SER A CA 1
ATOM 1752 C C . SER A 1 222 ? 3.337 -15.811 -2.616 1.00 92.69 222 SER A C 1
ATOM 1754 O O . SER A 1 222 ? 3.156 -15.938 -3.822 1.00 92.69 222 SER A O 1
ATOM 1756 N N . GLU A 1 223 ? 2.333 -15.599 -1.766 1.00 92.75 223 GLU A N 1
ATOM 1757 C CA . GLU A 1 223 ? 0.934 -15.553 -2.207 1.00 92.75 223 GLU A CA 1
ATOM 1758 C C . GLU A 1 223 ? 0.682 -14.397 -3.189 1.00 92.75 223 GLU A C 1
ATOM 1760 O O . GLU A 1 223 ? -0.019 -14.569 -4.182 1.00 92.75 223 GLU A O 1
ATOM 1765 N N . PHE A 1 224 ? 1.315 -13.235 -2.979 1.00 94.94 224 PHE A N 1
ATOM 1766 C CA . PHE A 1 224 ? 1.224 -12.099 -3.906 1.00 94.94 224 PHE A CA 1
ATOM 1767 C C . PHE A 1 224 ? 1.846 -12.372 -5.28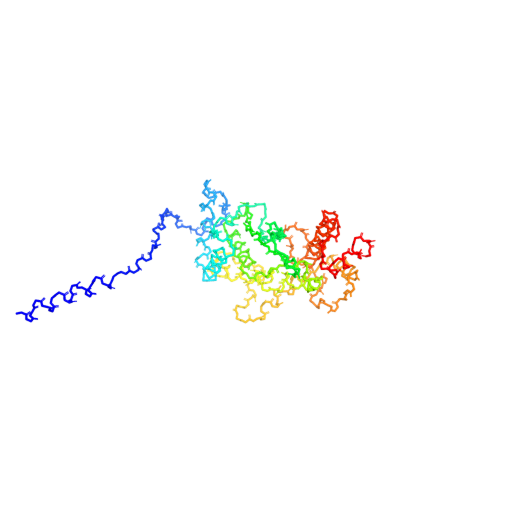3 1.00 94.94 224 PHE A C 1
ATOM 1769 O O . PHE A 1 224 ? 1.550 -11.639 -6.223 1.00 94.94 224 PHE A O 1
ATOM 1776 N N . TYR A 1 225 ? 2.701 -13.388 -5.427 1.00 95.88 225 TYR A N 1
ATOM 1777 C CA . TYR A 1 225 ? 3.313 -13.758 -6.707 1.00 95.88 225 TYR A CA 1
ATOM 1778 C C . TYR A 1 225 ? 2.525 -14.807 -7.502 1.00 95.88 225 TYR A C 1
ATOM 1780 O O . TYR A 1 225 ? 2.905 -15.119 -8.634 1.00 95.88 225 TYR A O 1
ATOM 1788 N N . SER A 1 226 ? 1.416 -15.305 -6.959 1.00 94.75 226 SER A N 1
ATOM 1789 C CA . SER A 1 226 ? 0.490 -16.170 -7.690 1.00 94.75 226 SER A CA 1
ATOM 1790 C C . SER A 1 226 ? -0.138 -15.393 -8.854 1.00 94.75 226 SER A C 1
ATOM 1792 O O . SER A 1 226 ? -0.577 -14.256 -8.680 1.00 94.75 226 SER A O 1
ATOM 1794 N N . LEU A 1 227 ? -0.160 -15.954 -10.067 1.00 94.44 227 LEU A N 1
ATOM 1795 C CA . LEU A 1 227 ? -0.667 -15.249 -11.259 1.00 94.44 227 LEU A CA 1
ATOM 1796 C C . LEU A 1 227 ? -1.907 -15.881 -11.890 1.00 94.44 227 LEU A C 1
ATOM 1798 O O . LEU A 1 227 ? -2.612 -15.205 -12.639 1.00 94.44 227 LEU A O 1
ATOM 1802 N N . GLY A 1 228 ? -2.185 -17.152 -11.612 1.00 94.38 228 GLY A N 1
ATOM 1803 C CA . GLY A 1 228 ? -3.272 -17.887 -12.251 1.00 94.38 228 GLY A CA 1
ATOM 1804 C C . GLY A 1 228 ? -3.192 -17.803 -13.775 1.00 94.38 228 GLY A C 1
ATOM 1805 O O . GLY A 1 228 ? -2.127 -17.969 -14.379 1.00 94.38 228 GLY A O 1
ATOM 1806 N N . ASP A 1 229 ? -4.322 -17.450 -14.383 1.00 94.62 229 ASP A N 1
ATOM 1807 C CA . ASP A 1 229 ? -4.473 -17.306 -15.834 1.00 94.62 229 ASP A CA 1
ATOM 1808 C C . ASP A 1 229 ? -3.609 -16.178 -16.435 1.00 94.62 229 ASP A C 1
ATOM 1810 O O . ASP A 1 229 ? -3.338 -16.179 -17.633 1.00 94.62 229 ASP A O 1
ATOM 1814 N N . TYR A 1 230 ? -3.104 -15.244 -15.619 1.00 96.00 230 TYR A N 1
ATOM 1815 C CA . TYR A 1 230 ? -2.242 -14.142 -16.069 1.00 96.00 230 TYR A CA 1
ATOM 1816 C C . TYR A 1 230 ? -0.760 -14.516 -16.181 1.00 96.00 230 TYR A C 1
ATOM 1818 O O . TYR A 1 230 ? 0.067 -13.664 -16.520 1.00 96.00 230 TYR A O 1
ATOM 1826 N N . TYR A 1 231 ? -0.391 -15.764 -15.878 1.00 96.75 231 TYR A N 1
ATOM 1827 C CA . TYR A 1 231 ? 1.006 -16.193 -15.880 1.00 96.75 231 TYR A CA 1
ATOM 1828 C C . TYR A 1 231 ? 1.686 -15.948 -17.230 1.00 96.75 231 TYR A C 1
ATOM 1830 O O . TYR A 1 231 ? 2.761 -15.350 -17.286 1.00 96.75 231 TYR A O 1
ATOM 1838 N N . ASP A 1 232 ? 1.057 -16.382 -18.324 1.00 96.56 232 ASP A N 1
ATOM 1839 C CA . ASP A 1 232 ? 1.657 -16.297 -19.658 1.00 96.56 232 ASP A CA 1
ATOM 1840 C C . ASP A 1 232 ? 1.779 -14.841 -20.135 1.00 96.56 232 ASP A C 1
ATOM 1842 O O . ASP A 1 232 ? 2.816 -14.456 -20.683 1.00 96.56 232 ASP A O 1
ATOM 1846 N N . ASP A 1 233 ? 0.788 -14.000 -19.823 1.00 95.75 233 ASP A N 1
ATOM 1847 C CA . ASP A 1 233 ? 0.830 -12.557 -20.084 1.00 95.75 233 ASP A CA 1
ATOM 1848 C C . ASP A 1 233 ? 1.986 -11.878 -19.346 1.00 95.75 233 ASP A C 1
ATOM 1850 O O . ASP A 1 233 ? 2.713 -11.058 -19.918 1.00 95.75 233 ASP A O 1
ATOM 1854 N N . PHE A 1 234 ? 2.186 -12.229 -18.075 1.00 96.69 234 PHE A N 1
ATOM 1855 C CA . PHE A 1 234 ? 3.288 -11.695 -17.288 1.00 96.69 234 PHE A CA 1
ATOM 1856 C C . PHE A 1 234 ? 4.644 -12.151 -17.837 1.00 96.69 234 PHE A C 1
ATOM 1858 O O . PHE A 1 234 ? 5.542 -11.323 -17.995 1.00 96.69 234 PHE A O 1
ATOM 1865 N N . MET A 1 235 ? 4.792 -13.433 -18.191 1.00 97.25 235 MET A N 1
ATOM 1866 C CA . MET A 1 235 ? 6.034 -13.958 -18.774 1.00 97.25 235 MET A CA 1
ATOM 1867 C C . MET A 1 235 ? 6.372 -13.279 -20.103 1.00 97.25 235 MET A C 1
ATOM 1869 O O . MET A 1 235 ? 7.516 -12.866 -20.322 1.00 97.25 235 MET A O 1
ATOM 1873 N N . ALA A 1 236 ? 5.371 -13.088 -20.965 1.00 95.88 236 ALA A N 1
ATOM 1874 C CA . ALA A 1 236 ? 5.530 -12.348 -22.209 1.00 95.88 236 ALA A CA 1
ATOM 1875 C C . ALA A 1 236 ? 5.923 -10.884 -21.959 1.00 95.88 236 ALA A C 1
ATOM 1877 O O . ALA A 1 236 ? 6.762 -10.339 -22.680 1.00 95.88 236 ALA A O 1
ATOM 1878 N N . LEU A 1 237 ? 5.353 -10.241 -20.935 1.00 94.88 237 LEU A N 1
ATOM 1879 C CA . LEU A 1 237 ? 5.685 -8.867 -20.566 1.00 94.88 237 LEU A CA 1
ATOM 1880 C C . LEU A 1 237 ? 7.134 -8.75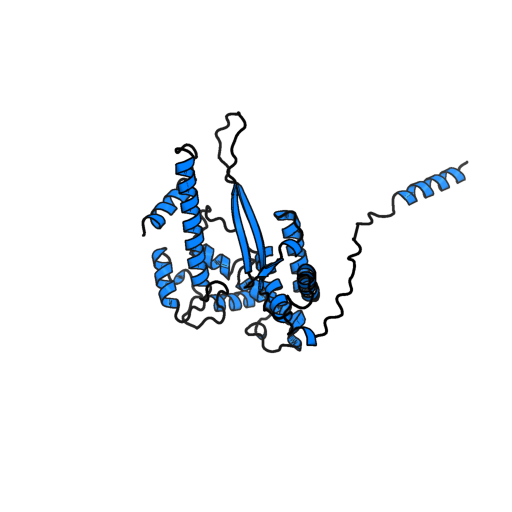1 -20.092 1.00 94.88 237 LEU A C 1
ATOM 1882 O O . LEU A 1 237 ? 7.873 -7.934 -20.638 1.00 94.88 237 LEU A O 1
ATOM 1886 N N . ILE A 1 238 ? 7.566 -9.545 -19.109 1.00 95.38 238 ILE A N 1
ATOM 1887 C CA . ILE A 1 238 ? 8.913 -9.401 -18.532 1.00 95.38 238 ILE A CA 1
ATOM 1888 C C . ILE A 1 238 ? 10.014 -9.726 -19.550 1.00 95.38 238 ILE A C 1
ATOM 1890 O O . ILE A 1 238 ? 11.075 -9.099 -19.521 1.00 95.38 238 ILE A O 1
ATOM 1894 N N . SER A 1 239 ? 9.740 -10.624 -20.505 1.00 95.25 239 SER A N 1
ATOM 1895 C CA . SER A 1 239 ? 10.671 -10.944 -21.590 1.00 95.25 239 SER A CA 1
ATOM 1896 C C . SER A 1 239 ? 10.963 -9.733 -22.479 1.00 95.25 239 SER A C 1
ATOM 1898 O O . SER A 1 239 ? 12.089 -9.602 -22.956 1.00 95.25 239 SER A O 1
ATOM 1900 N N . LYS A 1 240 ? 9.998 -8.821 -22.678 1.00 91.69 240 LYS A N 1
ATOM 1901 C CA . LYS A 1 240 ? 10.216 -7.565 -23.428 1.00 91.69 240 LYS A CA 1
ATOM 1902 C C . LYS A 1 240 ? 11.187 -6.622 -22.718 1.00 91.69 240 LYS A C 1
ATOM 1904 O O . LYS A 1 240 ? 11.850 -5.822 -23.359 1.00 91.69 240 LYS A O 1
ATOM 1909 N N . PHE A 1 241 ? 11.314 -6.756 -21.400 1.00 91.00 241 PHE A N 1
ATOM 1910 C CA . PHE A 1 241 ? 12.273 -6.011 -20.583 1.00 91.00 241 PHE A CA 1
ATOM 1911 C C . PHE A 1 241 ? 13.591 -6.774 -20.368 1.00 91.00 241 PHE A C 1
ATOM 1913 O O . PHE A 1 241 ? 14.384 -6.390 -19.510 1.00 91.00 241 PHE A O 1
ATOM 1920 N N . GLY A 1 242 ? 13.829 -7.862 -21.113 1.00 93.50 242 GLY A N 1
ATOM 1921 C CA . GLY A 1 242 ? 15.046 -8.672 -21.009 1.00 93.50 242 GLY A CA 1
ATOM 1922 C C . GLY A 1 242 ? 15.164 -9.474 -19.707 1.00 93.50 242 GLY A C 1
ATOM 1923 O O . GLY A 1 242 ? 16.256 -9.928 -19.367 1.00 93.50 242 GLY A O 1
ATOM 1924 N N . LEU A 1 243 ? 14.065 -9.639 -18.967 1.00 96.12 243 LEU A N 1
ATOM 1925 C CA . LEU A 1 243 ? 14.025 -10.413 -17.728 1.00 96.12 243 LEU A CA 1
ATOM 1926 C C . LEU A 1 243 ? 13.662 -11.873 -18.008 1.00 96.12 243 LEU A C 1
ATOM 1928 O O . LEU A 1 243 ? 12.995 -12.195 -18.993 1.00 96.12 243 LEU A O 1
ATOM 1932 N N . ARG A 1 244 ? 14.090 -12.765 -17.114 1.00 96.50 244 ARG A N 1
ATOM 1933 C CA . ARG A 1 244 ? 13.842 -14.210 -17.196 1.00 96.50 244 ARG A CA 1
ATOM 1934 C C . ARG A 1 244 ? 12.923 -14.656 -16.057 1.00 96.50 244 ARG A C 1
ATOM 1936 O O . ARG A 1 244 ? 12.901 -14.000 -15.019 1.00 96.50 244 ARG A O 1
ATOM 1943 N N . PRO A 1 245 ? 12.255 -15.819 -16.161 1.00 94.19 245 PRO A N 1
ATOM 1944 C CA . PRO A 1 245 ? 11.469 -16.368 -15.051 1.00 94.19 245 PRO A CA 1
ATOM 1945 C C . PRO A 1 245 ? 12.266 -16.490 -13.741 1.00 94.19 245 PRO A C 1
ATOM 1947 O O . PRO A 1 245 ? 11.747 -16.221 -12.664 1.00 94.19 245 PRO A O 1
ATOM 1950 N N . SER A 1 246 ? 13.567 -16.794 -13.826 1.00 95.88 246 SER A N 1
ATOM 1951 C CA . SER A 1 246 ? 14.471 -16.866 -12.668 1.00 95.88 246 SER A CA 1
ATOM 1952 C C . SER A 1 246 ? 14.641 -15.544 -11.908 1.00 95.88 246 SER A C 1
ATOM 1954 O O . SER A 1 246 ? 15.155 -15.549 -10.794 1.00 95.88 246 SER A O 1
ATOM 1956 N N . ASP A 1 247 ? 14.271 -14.408 -12.506 1.00 96.00 247 ASP A N 1
ATOM 1957 C CA . ASP A 1 247 ? 14.296 -13.109 -11.833 1.00 96.00 247 ASP A CA 1
ATOM 1958 C C . ASP A 1 247 ? 13.145 -12.934 -10.833 1.00 96.00 247 ASP A C 1
ATOM 1960 O O . ASP A 1 247 ? 13.262 -12.086 -9.949 1.00 96.00 247 ASP A O 1
ATOM 1964 N N . PHE A 1 248 ? 12.098 -13.762 -10.931 1.00 95.88 248 PHE A N 1
ATOM 1965 C CA . PHE A 1 248 ? 10.943 -13.786 -10.034 1.00 95.88 248 PHE A CA 1
ATOM 1966 C C . PHE A 1 248 ? 10.658 -15.223 -9.559 1.00 95.88 248 PHE A C 1
ATOM 1968 O O . PHE A 1 248 ? 9.704 -15.857 -10.008 1.00 95.88 248 PHE A O 1
ATOM 1975 N N . PRO A 1 249 ? 11.485 -15.768 -8.649 1.00 94.50 249 PRO A N 1
ATOM 1976 C CA . PRO A 1 249 ? 11.451 -17.188 -8.288 1.00 94.50 249 PRO A CA 1
ATOM 1977 C C . PRO A 1 249 ? 10.180 -17.632 -7.549 1.00 94.50 249 PRO A C 1
ATOM 1979 O O . PRO A 1 249 ? 9.966 -18.830 -7.405 1.00 94.50 249 PRO A O 1
ATOM 1982 N N . LEU A 1 250 ? 9.370 -16.689 -7.058 1.00 94.25 250 LEU A N 1
ATOM 1983 C CA . LEU A 1 250 ? 8.123 -16.960 -6.339 1.00 94.25 250 LEU A CA 1
ATOM 1984 C C . LEU A 1 250 ? 6.892 -16.994 -7.254 1.00 94.25 250 LEU A C 1
ATOM 1986 O O . LEU A 1 250 ? 5.802 -17.267 -6.770 1.00 94.25 250 LEU A O 1
ATOM 1990 N N . ILE A 1 251 ? 7.045 -16.696 -8.548 1.00 93.88 251 ILE A N 1
ATOM 1991 C CA . ILE A 1 251 ? 5.911 -16.680 -9.472 1.00 93.88 251 ILE A CA 1
ATOM 1992 C C . ILE A 1 251 ? 5.466 -18.091 -9.814 1.00 93.88 251 ILE A C 1
ATOM 1994 O O . ILE A 1 251 ? 6.265 -18.929 -10.242 1.00 93.88 251 ILE A O 1
ATOM 1998 N N . ASP A 1 252 ? 4.160 -18.307 -9.730 1.00 92.75 252 ASP A N 1
ATOM 1999 C CA . ASP A 1 252 ? 3.529 -19.561 -10.096 1.00 92.75 252 ASP A CA 1
ATOM 2000 C C . ASP A 1 252 ? 2.203 -19.361 -10.852 1.00 92.75 252 ASP A C 1
ATOM 2002 O O . ASP A 1 252 ? 1.736 -18.242 -11.085 1.00 92.75 252 ASP A O 1
ATOM 2006 N N . ARG A 1 253 ? 1.625 -20.485 -11.286 1.00 95.12 253 ARG A N 1
ATOM 2007 C CA . ARG A 1 253 ? 0.353 -20.549 -12.019 1.00 95.12 253 ARG A CA 1
ATOM 2008 C C . ARG A 1 253 ? -0.863 -20.736 -11.106 1.00 95.12 253 ARG A C 1
ATOM 2010 O O . ARG A 1 253 ? -1.957 -20.938 -11.625 1.00 95.12 253 ARG A O 1
ATOM 2017 N N . HIS A 1 254 ? -0.709 -20.723 -9.784 1.00 93.75 254 HIS A N 1
ATOM 2018 C CA . HIS A 1 254 ? -1.854 -20.828 -8.886 1.00 93.75 254 HIS A CA 1
ATOM 2019 C C . HIS A 1 254 ? -2.661 -19.533 -8.923 1.00 93.75 254 HIS A C 1
ATOM 2021 O O . HIS A 1 254 ? -2.129 -18.449 -9.166 1.00 93.75 254 HIS A O 1
ATOM 2027 N N . THR A 1 255 ? -3.973 -19.642 -8.725 1.00 88.00 255 THR A N 1
ATOM 2028 C CA . THR A 1 255 ? -4.849 -18.472 -8.665 1.00 88.00 255 THR A CA 1
ATOM 2029 C C . THR A 1 255 ? -4.510 -17.646 -7.433 1.00 88.00 255 THR A C 1
ATOM 2031 O O . THR A 1 255 ? -4.549 -18.157 -6.316 1.00 88.00 255 THR A O 1
ATOM 2034 N N . SER A 1 256 ? -4.211 -16.364 -7.642 1.00 83.75 256 SER A N 1
ATOM 2035 C CA . SER A 1 256 ? -3.919 -15.458 -6.536 1.00 83.75 256 SER A CA 1
ATOM 2036 C C . SER A 1 256 ? -5.162 -15.191 -5.692 1.00 83.75 256 SER A C 1
ATOM 2038 O O . SER A 1 256 ? -6.179 -14.767 -6.249 1.00 83.75 256 SER A O 1
ATOM 2040 N N . PRO A 1 257 ? -5.082 -15.322 -4.359 1.00 82.56 257 PRO A N 1
ATOM 2041 C CA . PRO A 1 257 ? -6.081 -14.740 -3.469 1.00 82.56 257 PRO A CA 1
ATOM 2042 C C . PRO A 1 257 ? -5.944 -13.208 -3.383 1.00 82.56 257 PRO A C 1
ATOM 2044 O O . PRO A 1 257 ? -6.859 -12.535 -2.912 1.00 82.56 257 PRO A O 1
ATOM 2047 N N . PHE A 1 258 ? -4.813 -12.649 -3.832 1.00 88.38 258 PHE A N 1
ATOM 2048 C CA . PHE A 1 258 ? -4.498 -11.225 -3.772 1.00 88.38 258 PHE A CA 1
ATOM 2049 C C . PHE A 1 258 ? -4.552 -10.578 -5.157 1.00 88.38 258 PHE A C 1
ATOM 2051 O O . PHE A 1 258 ? -3.690 -10.798 -6.016 1.00 88.38 258 PHE A O 1
ATOM 2058 N N . ILE A 1 259 ? -5.563 -9.738 -5.348 1.00 87.19 259 ILE A N 1
ATOM 2059 C CA . ILE A 1 259 ? -5.819 -8.988 -6.575 1.00 87.19 259 ILE A CA 1
ATOM 2060 C C . ILE A 1 259 ? -5.713 -7.495 -6.268 1.00 87.19 259 ILE A C 1
ATOM 2062 O O . ILE A 1 259 ? -6.174 -7.031 -5.227 1.00 87.19 259 ILE A O 1
ATOM 2066 N N . SER A 1 260 ? -5.098 -6.735 -7.174 1.00 85.38 260 SER A N 1
ATOM 2067 C CA . SER A 1 260 ? -4.997 -5.283 -7.042 1.00 85.38 260 SER A CA 1
ATOM 2068 C C . SER A 1 260 ? -6.385 -4.647 -7.108 1.00 85.38 260 SER A C 1
ATOM 2070 O O . SER A 1 260 ? -7.042 -4.710 -8.147 1.00 85.38 260 SER A O 1
ATOM 2072 N N . ALA A 1 261 ? -6.787 -3.944 -6.047 1.00 77.88 261 ALA A N 1
ATOM 2073 C CA . ALA A 1 261 ? -8.090 -3.276 -5.965 1.00 77.88 261 ALA A CA 1
ATOM 2074 C C . ALA A 1 261 ? -8.341 -2.248 -7.088 1.00 77.88 261 ALA A C 1
ATOM 2076 O O . ALA A 1 261 ? -9.483 -1.959 -7.428 1.00 77.88 261 ALA A O 1
ATOM 2077 N N . VAL A 1 262 ? -7.276 -1.694 -7.677 1.00 78.38 262 VAL A N 1
ATOM 2078 C CA . VAL A 1 262 ? -7.363 -0.650 -8.712 1.00 78.38 262 VAL A CA 1
ATOM 2079 C C . VAL A 1 262 ? -7.459 -1.232 -10.122 1.00 78.38 262 VAL A C 1
ATOM 2081 O O . VAL A 1 262 ? -8.047 -0.615 -11.008 1.00 78.38 262 VAL A O 1
ATOM 2084 N N . SER A 1 263 ? -6.829 -2.383 -10.359 1.00 83.00 263 SER A N 1
ATOM 2085 C CA . SER A 1 263 ? -6.639 -2.921 -11.713 1.00 83.00 263 SER A CA 1
ATOM 2086 C C . SER A 1 263 ? -7.274 -4.286 -11.946 1.00 83.00 263 SER A C 1
ATOM 2088 O O . SER A 1 263 ? -7.267 -4.739 -13.088 1.00 83.00 263 SER A O 1
ATOM 2090 N N . ASP A 1 264 ? -7.824 -4.899 -10.895 1.00 89.19 264 ASP A N 1
ATOM 2091 C CA . ASP A 1 264 ? -8.526 -6.185 -10.924 1.00 89.19 264 ASP A CA 1
ATOM 2092 C C . ASP A 1 264 ? -7.698 -7.316 -11.565 1.00 89.19 264 ASP A C 1
ATOM 2094 O O . ASP A 1 264 ? -8.192 -8.169 -12.295 1.00 89.19 264 ASP A O 1
ATOM 2098 N N . ILE A 1 265 ? -6.383 -7.284 -11.329 1.00 93.25 265 ILE A N 1
ATOM 2099 C CA . ILE A 1 265 ? -5.411 -8.288 -11.785 1.00 93.25 265 ILE A CA 1
ATOM 2100 C C . ILE A 1 265 ? -4.381 -8.581 -10.680 1.00 93.25 265 ILE A C 1
ATOM 2102 O O . ILE A 1 265 ? -4.213 -7.763 -9.766 1.00 93.25 265 ILE A O 1
ATOM 2106 N N . PRO A 1 266 ? -3.647 -9.708 -10.754 1.00 95.31 266 PRO A N 1
ATOM 2107 C CA . PRO A 1 266 ? -2.596 -10.030 -9.795 1.00 95.31 266 PRO A CA 1
ATOM 2108 C C . PRO A 1 266 ? -1.513 -8.954 -9.694 1.00 95.31 266 PRO A C 1
ATOM 2110 O O . PRO A 1 266 ? -1.128 -8.314 -10.681 1.00 95.31 266 PRO A O 1
ATOM 2113 N N . TYR A 1 267 ? -0.975 -8.796 -8.488 1.00 95.06 267 TYR A N 1
ATOM 2114 C CA . TYR A 1 267 ? -0.054 -7.717 -8.144 1.00 95.06 267 TYR A CA 1
ATOM 2115 C C . TYR A 1 267 ? 1.214 -7.614 -9.000 1.00 95.06 267 TYR A C 1
ATOM 2117 O O . TYR A 1 267 ? 1.559 -6.486 -9.359 1.00 95.06 267 TYR A O 1
ATOM 2125 N N . PRO A 1 268 ? 1.901 -8.703 -9.400 1.00 96.31 268 PRO A N 1
ATOM 2126 C CA . PRO A 1 268 ? 3.093 -8.573 -10.230 1.00 96.31 268 PRO A CA 1
ATOM 2127 C C . PRO A 1 268 ? 2.760 -7.932 -11.581 1.00 96.31 268 PRO A C 1
ATOM 2129 O O . PRO A 1 268 ? 3.480 -7.046 -12.046 1.00 96.31 268 PRO A O 1
ATOM 2132 N N . LEU A 1 269 ? 1.628 -8.311 -12.184 1.00 95.62 269 LEU A N 1
ATOM 2133 C CA . LEU A 1 269 ? 1.172 -7.734 -13.445 1.00 95.62 269 LEU A CA 1
ATOM 2134 C C . LEU A 1 269 ? 0.664 -6.295 -13.270 1.00 95.62 269 LEU A C 1
ATOM 2136 O O . LEU A 1 269 ? 0.967 -5.442 -14.108 1.00 95.62 269 LEU A O 1
ATOM 2140 N N . ALA A 1 270 ? -0.060 -6.000 -12.186 1.00 95.12 270 ALA A N 1
ATOM 2141 C CA . ALA A 1 270 ? -0.474 -4.638 -11.842 1.00 95.12 270 ALA A CA 1
ATOM 2142 C C . ALA A 1 270 ? 0.738 -3.704 -11.684 1.00 95.12 270 ALA A C 1
ATOM 2144 O O . ALA A 1 270 ? 0.830 -2.677 -12.360 1.00 95.12 270 ALA A O 1
ATOM 2145 N N . ALA A 1 271 ? 1.725 -4.114 -10.883 1.00 95.25 271 ALA A N 1
ATOM 2146 C CA . ALA A 1 271 ? 2.965 -3.378 -10.663 1.00 95.25 271 ALA A CA 1
ATOM 2147 C C . ALA A 1 271 ? 3.757 -3.188 -11.965 1.00 95.25 271 ALA A C 1
ATOM 2149 O O . ALA A 1 271 ? 4.297 -2.111 -12.212 1.00 95.25 271 ALA A O 1
ATOM 2150 N N . ALA A 1 272 ? 3.790 -4.195 -12.842 1.00 95.50 272 ALA A N 1
ATOM 2151 C CA . ALA A 1 272 ? 4.422 -4.065 -14.150 1.00 95.50 272 ALA A CA 1
ATOM 2152 C C . ALA A 1 272 ? 3.749 -2.993 -15.023 1.00 95.50 272 ALA A C 1
ATOM 2154 O O . ALA A 1 272 ? 4.425 -2.158 -15.630 1.00 95.50 272 ALA A O 1
ATOM 2155 N N . LYS A 1 273 ? 2.411 -2.972 -15.064 1.00 94.31 273 LYS A N 1
ATOM 2156 C CA . LYS A 1 273 ? 1.652 -1.942 -15.790 1.00 94.31 273 LYS A CA 1
ATOM 2157 C C . LYS A 1 273 ? 1.881 -0.551 -15.195 1.00 94.31 273 LYS A C 1
ATOM 2159 O O . LYS A 1 273 ? 2.046 0.411 -15.950 1.00 94.31 273 LYS A O 1
ATOM 2164 N N . ASP A 1 274 ? 1.961 -0.441 -13.872 1.00 91.94 274 ASP A N 1
ATOM 2165 C CA . ASP A 1 274 ? 2.268 0.816 -13.187 1.00 91.94 274 ASP A CA 1
ATOM 2166 C C . ASP A 1 274 ? 3.679 1.320 -13.465 1.00 91.94 274 ASP A C 1
ATOM 2168 O O . ASP A 1 274 ? 3.853 2.505 -13.760 1.00 91.94 274 ASP A O 1
ATOM 2172 N N . PHE A 1 275 ? 4.671 0.428 -13.468 1.00 93.31 275 PHE A N 1
ATOM 2173 C CA . PHE A 1 275 ? 6.029 0.753 -13.886 1.00 93.31 275 PHE A CA 1
ATOM 2174 C C . PHE A 1 275 ? 6.033 1.362 -15.291 1.00 93.31 275 PHE A C 1
ATOM 2176 O O . PHE A 1 275 ? 6.551 2.461 -15.484 1.00 93.31 275 PHE A O 1
ATOM 2183 N N . ILE A 1 276 ? 5.392 0.697 -16.259 1.00 92.00 276 ILE A N 1
ATOM 2184 C CA . 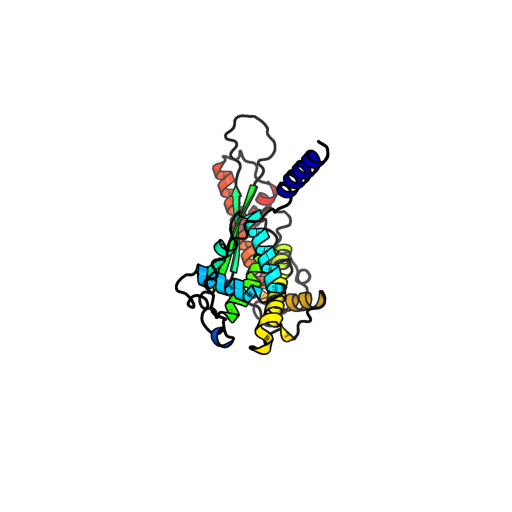ILE A 1 276 ? 5.313 1.164 -17.651 1.00 92.00 276 ILE A CA 1
ATOM 2185 C C . ILE A 1 276 ? 4.624 2.532 -17.729 1.00 92.00 276 ILE A C 1
ATOM 2187 O O . ILE A 1 276 ? 5.081 3.425 -18.447 1.00 92.00 276 ILE A O 1
ATOM 2191 N N . ARG A 1 277 ? 3.536 2.726 -16.975 1.00 90.44 277 ARG A N 1
ATOM 2192 C CA . ARG A 1 277 ? 2.798 3.995 -16.907 1.00 90.44 277 ARG A CA 1
ATOM 2193 C C . ARG A 1 277 ? 3.673 5.130 -16.369 1.00 90.44 277 ARG A C 1
ATOM 2195 O O . ARG A 1 277 ? 3.730 6.195 -16.990 1.00 90.44 277 ARG A O 1
ATOM 2202 N N . LEU A 1 278 ? 4.358 4.909 -15.246 1.00 89.56 278 LEU A N 1
ATOM 2203 C CA . LEU A 1 278 ? 5.245 5.891 -14.615 1.00 89.56 278 LEU A CA 1
ATOM 2204 C C . LEU A 1 278 ? 6.447 6.212 -15.506 1.00 89.56 278 LEU A C 1
ATOM 2206 O O . LEU A 1 278 ? 6.753 7.387 -15.711 1.00 89.56 278 LEU A O 1
ATOM 2210 N N . TRP A 1 279 ? 7.058 5.183 -16.092 1.00 87.62 279 TRP A N 1
ATOM 2211 C CA . TRP A 1 279 ? 8.166 5.300 -17.035 1.00 87.62 279 TRP A CA 1
ATOM 2212 C C . TRP A 1 279 ? 7.774 6.126 -18.265 1.00 87.62 279 TRP A C 1
ATOM 2214 O O . TRP A 1 279 ? 8.412 7.116 -18.615 1.00 87.62 279 TRP A O 1
ATOM 2224 N N . LYS A 1 280 ? 6.649 5.793 -18.906 1.00 88.31 280 LYS A N 1
ATOM 2225 C CA . LYS A 1 280 ? 6.146 6.550 -20.060 1.00 88.31 280 LYS A CA 1
ATOM 2226 C C . LYS A 1 280 ? 5.877 8.009 -19.694 1.00 88.31 280 LYS A C 1
ATOM 2228 O O . LYS A 1 280 ? 6.171 8.911 -20.481 1.00 88.31 280 LYS A O 1
ATOM 2233 N N . LYS A 1 281 ? 5.328 8.259 -18.503 1.00 87.56 281 LYS A N 1
ATOM 2234 C CA . LYS A 1 281 ? 5.031 9.615 -18.040 1.00 87.56 281 LYS A CA 1
ATOM 2235 C C . LYS A 1 281 ? 6.298 10.428 -17.765 1.00 87.56 281 LYS A C 1
ATOM 2237 O O . LYS A 1 281 ? 6.323 11.602 -18.138 1.00 87.56 281 LYS A O 1
ATOM 2242 N N . SER A 1 282 ? 7.333 9.839 -17.159 1.00 86.12 282 SER A N 1
ATOM 2243 C CA . SER A 1 282 ? 8.615 10.527 -16.941 1.00 86.12 282 SER A CA 1
ATOM 2244 C C . SER A 1 282 ? 9.260 10.906 -18.276 1.00 86.12 282 SER A C 1
ATOM 2246 O O . SER A 1 282 ? 9.617 12.069 -18.465 1.00 86.12 282 SER A O 1
ATOM 2248 N N . CYS A 1 283 ? 9.275 9.988 -19.246 1.00 85.62 283 CYS A N 1
ATOM 2249 C CA . CYS A 1 283 ? 9.790 10.242 -20.593 1.00 85.62 283 CYS A CA 1
ATOM 2250 C C . CYS A 1 283 ? 9.038 11.360 -21.329 1.00 85.62 283 CYS A C 1
ATOM 2252 O O . CYS A 1 283 ? 9.647 12.249 -21.924 1.00 85.62 283 CYS A O 1
ATOM 2254 N N . GLN A 1 284 ? 7.701 11.365 -21.266 1.00 84.94 284 GLN A N 1
ATOM 2255 C CA . GLN A 1 284 ? 6.891 12.437 -21.856 1.00 84.94 284 GLN A CA 1
ATOM 2256 C C . GLN A 1 284 ? 7.173 13.802 -21.222 1.00 84.94 284 GLN A C 1
ATOM 2258 O O . GLN A 1 284 ? 7.162 14.820 -21.916 1.00 84.94 284 GLN A O 1
ATOM 2263 N N . ASN A 1 285 ? 7.387 13.840 -19.905 1.00 80.88 285 ASN A N 1
ATOM 2264 C CA . ASN A 1 285 ? 7.709 15.078 -19.207 1.00 80.88 285 ASN A CA 1
ATOM 2265 C C . ASN A 1 285 ? 9.079 15.610 -19.649 1.00 80.88 285 ASN A C 1
ATOM 2267 O O . ASN A 1 285 ? 9.186 16.796 -19.960 1.00 80.88 285 ASN A O 1
ATOM 2271 N N . ASP A 1 286 ? 10.088 14.743 -19.746 1.00 78.38 286 ASP A N 1
ATOM 2272 C CA . ASP A 1 286 ? 11.424 15.099 -20.237 1.00 78.38 286 ASP A CA 1
ATOM 2273 C C . ASP A 1 286 ? 11.388 15.675 -21.654 1.00 78.38 286 ASP A C 1
ATOM 2275 O O . ASP A 1 286 ? 11.915 16.765 -21.887 1.00 78.38 286 ASP A O 1
ATOM 2279 N N . LEU A 1 287 ? 10.676 15.017 -22.575 1.00 77.88 287 LEU A N 1
ATOM 2280 C CA . LEU A 1 287 ? 10.521 15.504 -23.947 1.00 77.88 287 LEU A CA 1
ATOM 2281 C C . LEU A 1 287 ? 9.902 16.912 -23.991 1.00 77.88 287 LEU A C 1
ATOM 2283 O O . LEU A 1 287 ? 10.390 17.790 -24.702 1.00 77.88 287 LEU A O 1
ATOM 2287 N N . LYS A 1 288 ? 8.852 17.159 -23.195 1.00 78.44 288 LYS A N 1
ATOM 2288 C CA . LYS A 1 288 ? 8.216 18.485 -23.110 1.00 78.44 288 LYS A CA 1
ATOM 2289 C C . LYS A 1 288 ? 9.182 19.560 -22.618 1.00 78.44 288 LYS A C 1
ATOM 2291 O O . LYS A 1 288 ? 9.167 20.672 -23.144 1.00 78.44 288 LYS A O 1
ATOM 2296 N N . MET A 1 289 ? 10.024 19.249 -21.633 1.00 70.75 289 MET A N 1
ATOM 2297 C CA . MET A 1 289 ? 11.017 20.204 -21.138 1.00 70.75 289 MET A CA 1
ATOM 2298 C C . MET A 1 289 ? 12.100 20.496 -22.168 1.00 70.75 289 MET A C 1
ATOM 2300 O O . MET A 1 289 ? 12.430 21.662 -22.349 1.00 70.75 289 MET A O 1
ATOM 2304 N N . GLN A 1 290 ? 12.611 19.486 -22.875 1.00 69.19 290 GLN A N 1
ATOM 2305 C CA . GLN A 1 290 ? 13.624 19.695 -23.913 1.00 69.19 290 GLN A CA 1
ATOM 2306 C C . GLN A 1 290 ? 13.124 20.638 -25.019 1.00 69.19 290 GLN A C 1
ATOM 2308 O O . GLN A 1 290 ? 13.844 21.548 -25.437 1.00 69.19 290 GLN A O 1
ATOM 2313 N N . ILE A 1 291 ? 11.868 20.458 -25.445 1.00 68.69 291 ILE A N 1
ATOM 2314 C CA . ILE A 1 291 ? 11.202 21.347 -26.407 1.00 68.69 291 ILE A CA 1
ATOM 2315 C C . ILE A 1 291 ? 11.074 22.764 -25.824 1.00 68.69 291 ILE A C 1
ATOM 2317 O O . ILE A 1 291 ? 11.384 23.746 -26.498 1.00 68.69 291 ILE A O 1
ATOM 2321 N N . SER A 1 292 ? 10.658 22.883 -24.559 1.00 64.00 292 SER A N 1
ATOM 2322 C CA . SER A 1 292 ? 10.421 24.175 -23.906 1.00 64.00 292 SER A CA 1
ATOM 2323 C C . SER A 1 292 ? 11.696 24.979 -23.617 1.00 64.00 292 SER A C 1
ATOM 2325 O O . SER A 1 292 ? 11.619 26.204 -23.556 1.00 64.00 292 SER A O 1
ATOM 2327 N N . THR A 1 293 ? 12.854 24.341 -23.422 1.00 62.41 293 THR A N 1
ATOM 2328 C CA . THR A 1 293 ? 14.114 25.020 -23.052 1.00 62.41 293 THR A CA 1
ATOM 2329 C C . THR A 1 293 ? 15.018 25.343 -24.245 1.00 62.41 293 THR A C 1
ATOM 2331 O O . THR A 1 293 ? 16.145 25.803 -24.047 1.00 62.41 293 THR A O 1
ATOM 2334 N N . ARG A 1 294 ? 14.567 25.111 -25.491 1.00 56.62 294 ARG A N 1
ATOM 2335 C CA . ARG A 1 294 ? 15.397 25.226 -26.713 1.00 56.62 294 ARG A CA 1
ATOM 2336 C C . ARG A 1 294 ? 16.754 24.510 -26.566 1.00 56.62 294 ARG A C 1
ATOM 2338 O O . ARG A 1 294 ? 17.781 25.028 -26.989 1.00 56.62 294 ARG A O 1
ATOM 2345 N N . GLY A 1 295 ? 16.768 23.343 -25.916 1.00 52.66 295 GLY A N 1
ATOM 2346 C CA . GLY A 1 295 ? 17.978 22.530 -25.743 1.00 52.66 295 GLY A CA 1
ATOM 2347 C C . GLY A 1 295 ? 19.030 23.075 -24.767 1.00 52.66 295 GLY A C 1
ATOM 2348 O O . GLY A 1 295 ? 20.119 22.516 -24.707 1.00 52.66 295 GLY A O 1
ATOM 2349 N N . SER A 1 296 ? 18.736 24.131 -23.999 1.00 46.56 296 SER A N 1
ATOM 2350 C CA . SER A 1 296 ? 19.702 24.711 -23.047 1.00 46.56 296 SER A CA 1
ATOM 2351 C C . SER A 1 296 ? 19.727 24.023 -21.675 1.00 46.56 296 SER A C 1
ATOM 2353 O O . SER A 1 296 ? 20.729 24.116 -20.972 1.00 46.56 296 SER A O 1
ATOM 2355 N N . ALA A 1 297 ? 18.672 23.285 -21.309 1.00 49.66 297 ALA A N 1
ATOM 2356 C CA . ALA A 1 297 ? 18.660 22.460 -20.102 1.00 49.66 297 ALA A CA 1
ATOM 2357 C C . ALA A 1 297 ? 19.110 21.031 -20.437 1.00 49.66 297 ALA A C 1
ATOM 2359 O O . ALA A 1 297 ? 18.401 20.287 -21.121 1.00 49.66 297 ALA A O 1
ATOM 2360 N N . GLN A 1 298 ? 20.289 20.651 -19.947 1.00 51.28 298 GLN A N 1
ATOM 2361 C CA . GLN A 1 298 ? 20.809 19.291 -20.056 1.00 51.28 298 GLN A CA 1
ATOM 2362 C C . GLN A 1 298 ? 20.013 18.385 -19.105 1.00 51.28 298 GLN A C 1
ATOM 2364 O O . GLN A 1 298 ? 20.219 18.380 -17.892 1.00 51.28 298 GLN A O 1
ATOM 2369 N N . LEU A 1 299 ? 19.056 17.636 -19.655 1.00 56.25 299 LEU A N 1
ATOM 2370 C CA . LEU A 1 299 ? 18.458 16.496 -18.957 1.00 56.25 299 LEU A CA 1
ATOM 2371 C C . LEU A 1 299 ? 19.562 15.482 -18.602 1.00 56.25 299 LEU A C 1
ATOM 2373 O O . LEU A 1 299 ? 20.593 15.459 -19.280 1.00 56.25 299 LEU A O 1
ATOM 2377 N N . PRO A 1 300 ? 19.368 14.603 -17.600 1.00 60.97 300 PRO A N 1
ATOM 2378 C CA . PRO A 1 300 ? 20.236 13.445 -17.436 1.00 60.97 300 PRO A CA 1
ATOM 2379 C C . PRO A 1 300 ? 20.189 12.621 -18.730 1.00 60.97 300 PRO A C 1
ATOM 2381 O O . PRO A 1 300 ? 19.207 11.925 -18.989 1.00 60.97 300 PRO A O 1
ATOM 2384 N N . GLN A 1 301 ? 21.228 12.748 -19.560 1.00 64.50 301 GLN A N 1
ATOM 2385 C CA . GLN A 1 301 ? 21.301 12.171 -20.909 1.00 64.50 301 GLN A CA 1
ATOM 2386 C C . GLN A 1 301 ? 20.961 10.672 -20.897 1.00 64.50 301 GLN A C 1
ATOM 2388 O O . GLN A 1 301 ? 20.244 10.177 -21.756 1.00 64.50 301 GLN A O 1
ATOM 2393 N N . GLU A 1 302 ? 21.368 9.989 -19.832 1.00 68.19 302 GLU A N 1
ATOM 2394 C CA . GLU A 1 302 ? 21.120 8.573 -19.581 1.00 68.19 302 GLU A CA 1
ATOM 2395 C C . GLU A 1 302 ? 19.635 8.199 -19.405 1.00 68.19 302 GLU A C 1
ATOM 2397 O O . GLU A 1 302 ? 19.207 7.174 -19.929 1.00 68.19 302 GLU A O 1
ATOM 2402 N N . HIS A 1 303 ? 18.813 9.003 -18.713 1.00 71.38 303 HIS A N 1
ATOM 2403 C CA . HIS A 1 303 ? 17.369 8.721 -18.610 1.00 71.38 303 HIS A CA 1
ATOM 2404 C C . HIS A 1 303 ? 16.678 8.963 -19.957 1.00 71.38 303 HIS A C 1
ATOM 2406 O O . HIS A 1 303 ? 15.834 8.174 -20.375 1.00 71.38 303 HIS A O 1
ATOM 2412 N N . PHE A 1 304 ? 17.090 10.011 -20.675 1.00 69.12 304 PHE A N 1
ATOM 2413 C CA . PHE A 1 304 ? 16.575 10.304 -22.009 1.00 69.12 304 PHE A CA 1
ATOM 2414 C C . PHE A 1 304 ? 16.904 9.195 -23.018 1.00 69.12 304 PHE A C 1
ATOM 2416 O O . PHE A 1 304 ? 16.046 8.817 -23.813 1.00 69.12 304 PHE A O 1
ATOM 2423 N N . ASP A 1 305 ? 18.111 8.632 -22.963 1.00 71.50 305 ASP A N 1
ATOM 2424 C CA . ASP A 1 305 ? 18.495 7.522 -23.832 1.00 71.50 305 ASP A CA 1
ATOM 2425 C C . ASP A 1 305 ? 17.676 6.257 -23.520 1.00 71.50 305 ASP A C 1
ATOM 2427 O O . ASP A 1 305 ? 17.144 5.651 -24.447 1.00 71.50 305 ASP A O 1
ATOM 2431 N N . ARG A 1 306 ? 17.409 5.950 -22.239 1.00 75.44 306 ARG A N 1
ATOM 2432 C CA . ARG A 1 306 ? 16.473 4.870 -21.846 1.00 75.44 306 ARG A CA 1
ATOM 2433 C C . ARG A 1 306 ? 15.023 5.129 -22.286 1.00 75.44 306 ARG A C 1
ATOM 2435 O O . ARG A 1 306 ? 14.239 4.196 -22.437 1.00 75.44 306 ARG A O 1
ATOM 2442 N N . CYS A 1 307 ? 14.634 6.390 -22.471 1.00 78.31 307 CYS A N 1
ATOM 2443 C CA . CYS A 1 307 ? 13.303 6.759 -22.953 1.00 78.31 307 CYS A CA 1
ATOM 2444 C C . CYS A 1 307 ? 13.116 6.557 -24.462 1.00 78.31 307 CYS A C 1
ATOM 2446 O O . CYS A 1 307 ? 11.974 6.400 -24.901 1.00 78.31 307 CYS A O 1
ATOM 2448 N N . LYS A 1 308 ? 14.196 6.567 -25.256 1.00 68.25 308 LYS A N 1
ATOM 2449 C CA . LYS A 1 308 ? 14.113 6.396 -26.716 1.00 68.25 308 LYS A CA 1
ATOM 2450 C C . LYS A 1 308 ? 13.596 5.013 -27.088 1.00 68.25 308 LYS A C 1
ATOM 2452 O O . LYS A 1 308 ? 12.676 4.932 -27.893 1.00 68.25 308 LYS A O 1
ATOM 2457 N N . ASP A 1 309 ? 14.102 3.966 -26.445 1.00 66.00 309 ASP A N 1
ATOM 2458 C CA . ASP A 1 309 ? 13.723 2.581 -26.753 1.00 66.00 309 ASP A CA 1
ATOM 2459 C C . ASP A 1 309 ? 12.219 2.340 -26.530 1.00 66.00 309 ASP A C 1
ATOM 2461 O O . ASP A 1 309 ? 11.541 1.725 -27.351 1.00 66.00 309 ASP A O 1
ATOM 2465 N N . LEU A 1 310 ? 11.660 2.942 -25.474 1.00 66.00 310 LEU A N 1
ATOM 2466 C CA . LEU A 1 310 ? 10.261 2.752 -25.081 1.00 66.00 310 LEU A CA 1
ATOM 2467 C C . LEU A 1 310 ? 9.269 3.631 -25.867 1.00 66.00 310 LEU A C 1
ATOM 2469 O O . LEU A 1 310 ? 8.108 3.260 -26.041 1.00 66.00 310 LEU A O 1
ATOM 2473 N N . LEU A 1 311 ? 9.695 4.809 -26.339 1.00 59.34 311 LEU A N 1
ATOM 2474 C CA . LEU A 1 311 ? 8.870 5.680 -27.191 1.00 59.34 311 LEU A CA 1
ATOM 2475 C C . LEU A 1 311 ? 8.895 5.260 -28.668 1.00 59.34 311 LEU A C 1
ATOM 2477 O O . LEU A 1 311 ? 7.965 5.601 -29.399 1.00 59.34 311 LEU A O 1
ATOM 2481 N N . LEU A 1 312 ? 9.924 4.521 -29.091 1.00 51.94 312 LEU A N 1
ATOM 2482 C CA . LEU A 1 312 ? 10.072 3.999 -30.452 1.00 51.94 312 LEU A CA 1
ATOM 2483 C C . LEU A 1 312 ? 9.472 2.595 -30.643 1.00 51.94 312 LEU A C 1
ATOM 2485 O O . LEU A 1 312 ? 9.432 2.115 -31.772 1.00 51.94 312 LEU A O 1
ATOM 2489 N N . GLY A 1 313 ? 8.933 1.984 -29.583 1.00 49.88 313 GLY A N 1
ATOM 2490 C CA . GLY A 1 313 ? 8.146 0.753 -29.680 1.00 49.88 313 GLY A CA 1
ATOM 2491 C C . GLY A 1 313 ? 8.973 -0.519 -29.854 1.00 49.88 313 GLY A C 1
ATOM 2492 O O . GLY A 1 313 ? 8.580 -1.378 -30.643 1.00 49.88 313 GLY A O 1
ATOM 2493 N N . ILE A 1 314 ? 10.085 -0.634 -29.123 1.00 42.19 314 ILE A N 1
ATOM 2494 C CA . ILE A 1 314 ? 10.741 -1.925 -28.858 1.00 42.19 314 ILE A CA 1
ATOM 2495 C C . ILE A 1 314 ? 10.111 -2.548 -27.607 1.00 42.19 314 ILE A C 1
ATOM 2497 O O . ILE A 1 314 ? 9.934 -1.810 -26.608 1.00 42.19 314 ILE A O 1
#

pLDDT: mean 80.85, std 18.87, range [34.0, 98.44]

Radius of gyration: 25.57 Å; chains: 1; bounding box: 50×61×89 Å

Sequence (314 aa):
MKTYLLILLITSLLMLVLPALGHAWPIASATIQHLDSKNFGQRWSQVFSNEDANIKLLMQTLSRSKTGTTLLKLASKKANTHTNDLLEHMIKSGAHSASDATIIRKTRNNTSSSASANSDQLKIDYRYSITIDREASIYTATLDLAHELTHFVFRQELNPYSKDFTLKNFITSIIEGPGGEASAYYIECKVWHELFRSQYPNKYLCEELTFSGNSSLKVVASEFYSLGDYYDDFMALISKFGLRPSDFPLIDRHTSPFISAVSDIPYPLAAAKDFIRLWKKSCQNDLKMQISTRGSAQLPQEHFDRCKDLLLGI